Protein AF-A0A2H1A1G3-F1 (afdb_monomer_lite)

Secondary structure (DSSP, 8-state):
--GGG-----SS-B-SS-HHHHHHHHHHHHHTS-HHHHHHHTTSEETTEE-TTTGGGTTTS-HHHHHHHHHHHHHHHHHHHHHTB-GGG---TTGGGS-HHHHHHHHHHHHHHHHHHHHHHHHHHHHHHTT-HHHHHHHHHHH-SPPHHHHHHHHH--TTTS-HHHHHHHHHHHHHTT--TTTHHHHHHHHGGGS-TTSTTTSS----

pLDDT: mean 80.05, std 17.96, range [27.73, 95.0]

Organism: Candidozyma auris (NCBI:txid498019)

Foldseek 3Di:
DDPVVPPDQQPAAAQLQCLPVSVVSLLVVQVVDPVLSVCQVVVCADPVGHNPVCCVVCVPPDPVRVVVVNVVSQQVSLVSNVVRYDVVQAPDPPLNVDGNNVNSVRSVLRSLLVVLVVLLVLLQLVLVLVVDVVSVVVSCVPPNDDDVVSVVCNVQDDSVPDDSVRSSVLVVQCVVVVDDPVCNVVSVQVVCVVVPPDPRPPDVPDDD

Structure (mmCIF, N/CA/C/O backbone):
data_AF-A0A2H1A1G3-F1
#
_entry.id   AF-A0A2H1A1G3-F1
#
loop_
_atom_site.group_PDB
_atom_site.id
_atom_site.type_symbol
_atom_site.label_atom_id
_atom_site.label_alt_id
_atom_site.label_comp_id
_atom_site.label_asym_id
_atom_site.label_entity_id
_atom_site.label_seq_id
_atom_site.pdbx_PDB_ins_code
_atom_site.Cartn_x
_atom_site.Cartn_y
_atom_site.Cartn_z
_atom_site.occupancy
_atom_site.B_iso_or_equiv
_atom_site.auth_seq_id
_atom_site.auth_comp_id
_atom_site.auth_asym_id
_atom_site.auth_atom_id
_atom_site.pdbx_PDB_model_num
ATOM 1 N N . MET A 1 1 ? -0.945 -9.126 30.748 1.00 41.03 1 MET A N 1
ATOM 2 C CA . MET A 1 1 ? -0.485 -9.796 29.514 1.00 41.03 1 MET A CA 1
ATOM 3 C C . MET A 1 1 ? 0.816 -9.153 29.081 1.00 41.03 1 MET A C 1
ATOM 5 O O . MET A 1 1 ? 0.887 -7.928 29.098 1.00 41.03 1 MET A O 1
ATOM 9 N N . LYS A 1 2 ? 1.850 -9.951 28.795 1.00 27.73 2 LYS A N 1
ATOM 10 C CA . LYS A 1 2 ? 3.137 -9.433 28.312 1.00 27.73 2 LYS A CA 1
ATOM 11 C C . LYS A 1 2 ? 3.050 -9.248 26.787 1.00 27.73 2 LYS A C 1
ATOM 13 O O . LYS A 1 2 ? 2.562 -10.157 26.123 1.00 27.73 2 LYS A O 1
ATOM 18 N N . PRO A 1 3 ? 3.547 -8.134 26.223 1.00 41.50 3 PRO A N 1
ATOM 19 C CA . PRO A 1 3 ? 3.572 -7.890 24.773 1.00 41.50 3 PRO A CA 1
ATOM 20 C C . PRO A 1 3 ? 4.233 -9.007 23.939 1.00 41.50 3 PRO A C 1
ATOM 22 O O . PRO A 1 3 ? 3.944 -9.155 22.761 1.00 41.50 3 PRO A O 1
ATOM 25 N N . SER A 1 4 ? 5.064 -9.850 24.561 1.00 43.50 4 SER A N 1
ATOM 26 C CA . SER A 1 4 ? 5.791 -10.959 23.929 1.00 43.50 4 SER A CA 1
ATOM 27 C C . SER A 1 4 ? 4.931 -12.131 23.421 1.00 43.50 4 SER A C 1
ATOM 29 O O . SER A 1 4 ? 5.486 -13.049 22.819 1.00 43.50 4 SER A O 1
ATOM 31 N N . GLU A 1 5 ? 3.619 -12.146 23.679 1.00 44.09 5 GLU A N 1
ATOM 32 C CA . GLU A 1 5 ? 2.708 -13.232 23.263 1.00 44.09 5 GLU A CA 1
ATOM 33 C C . GLU A 1 5 ? 1.977 -12.957 21.936 1.00 44.09 5 GLU A C 1
ATOM 35 O O . GLU A 1 5 ? 1.461 -13.892 21.327 1.00 44.09 5 GLU A O 1
ATOM 40 N N . TYR A 1 6 ? 2.010 -11.726 21.410 1.00 49.47 6 TYR A N 1
ATOM 41 C CA . TYR A 1 6 ? 1.507 -11.413 20.065 1.00 49.47 6 TYR A CA 1
ATOM 42 C C . TYR A 1 6 ? 2.585 -11.661 19.002 1.00 49.47 6 TYR A C 1
ATOM 44 O O . TYR A 1 6 ? 2.928 -10.782 18.219 1.00 49.47 6 TYR A O 1
ATOM 52 N N . LYS A 1 7 ? 3.142 -12.875 18.937 1.00 49.19 7 LYS A N 1
ATOM 53 C CA . LYS A 1 7 ? 3.929 -13.277 17.760 1.00 49.19 7 LYS A CA 1
ATOM 54 C C . LYS A 1 7 ? 2.978 -13.613 16.619 1.00 49.19 7 LYS A C 1
ATOM 56 O O . LYS A 1 7 ? 2.726 -14.778 16.334 1.00 49.19 7 LYS A O 1
ATOM 61 N N . SER A 1 8 ? 2.459 -12.590 15.960 1.00 54.97 8 SER A N 1
ATOM 62 C CA . SER A 1 8 ? 1.843 -12.751 14.651 1.00 54.97 8 SER A CA 1
ATOM 63 C C . SER A 1 8 ? 2.682 -12.000 13.631 1.00 54.97 8 SER A C 1
ATOM 65 O O . SER A 1 8 ? 2.359 -10.883 13.232 1.00 54.97 8 SER A O 1
ATOM 67 N N . TYR A 1 9 ? 3.778 -12.635 13.217 1.00 65.25 9 TYR A N 1
ATOM 68 C CA . TYR A 1 9 ? 4.425 -12.272 11.965 1.00 65.25 9 TYR A CA 1
ATOM 69 C C . TYR A 1 9 ? 3.398 -12.491 10.858 1.00 65.25 9 TYR A C 1
ATOM 71 O O . TYR A 1 9 ? 2.897 -13.606 10.692 1.00 65.25 9 TYR A O 1
ATOM 79 N N . LEU A 1 10 ? 3.049 -11.425 10.141 1.00 80.38 10 LEU A N 1
ATOM 80 C CA . LEU A 1 10 ? 2.273 -11.576 8.922 1.00 80.38 10 LEU A CA 1
ATOM 81 C C . LEU A 1 10 ? 3.070 -12.500 7.986 1.00 80.38 10 LEU A C 1
ATOM 83 O O . LEU A 1 10 ? 4.297 -12.378 7.915 1.00 80.38 10 LEU A O 1
ATOM 87 N N . PRO A 1 11 ? 2.418 -13.414 7.247 1.00 83.75 11 PRO A N 1
ATOM 88 C CA . PRO A 1 11 ? 3.123 -14.338 6.353 1.00 83.75 11 PRO A CA 1
ATOM 89 C C . PRO A 1 11 ? 3.931 -13.628 5.260 1.00 83.75 11 PRO A C 1
ATOM 91 O O . PRO A 1 11 ? 4.845 -14.205 4.676 1.00 83.75 11 PRO A O 1
ATOM 94 N N . ILE A 1 12 ? 3.576 -12.376 4.973 1.00 85.38 12 ILE A N 1
ATOM 95 C CA . ILE A 1 12 ? 4.158 -11.551 3.926 1.00 85.38 12 ILE A CA 1
ATOM 96 C C . ILE A 1 12 ? 4.728 -10.292 4.571 1.00 85.38 12 ILE A C 1
ATOM 98 O O . ILE A 1 12 ? 4.049 -9.610 5.337 1.00 85.38 12 ILE A O 1
ATOM 102 N N . ARG A 1 13 ? 5.967 -9.950 4.209 1.00 90.12 13 ARG A N 1
ATOM 103 C CA . ARG A 1 13 ? 6.584 -8.670 4.560 1.00 90.12 13 ARG A CA 1
ATOM 104 C C . ARG A 1 13 ? 6.297 -7.640 3.472 1.00 90.12 13 ARG A C 1
ATOM 106 O O . ARG A 1 13 ? 6.381 -7.952 2.284 1.00 90.12 13 ARG A O 1
ATOM 113 N N . LEU A 1 14 ? 5.994 -6.403 3.856 1.00 90.44 14 LEU A N 1
ATOM 114 C CA . LEU A 1 14 ? 5.821 -5.319 2.895 1.00 90.44 14 LEU A CA 1
ATOM 115 C C . LEU A 1 14 ? 7.180 -4.900 2.323 1.00 90.44 14 LEU A C 1
ATOM 117 O O . LEU A 1 14 ? 8.015 -4.324 3.026 1.00 90.44 14 LEU A O 1
ATOM 121 N N . GLU A 1 15 ? 7.3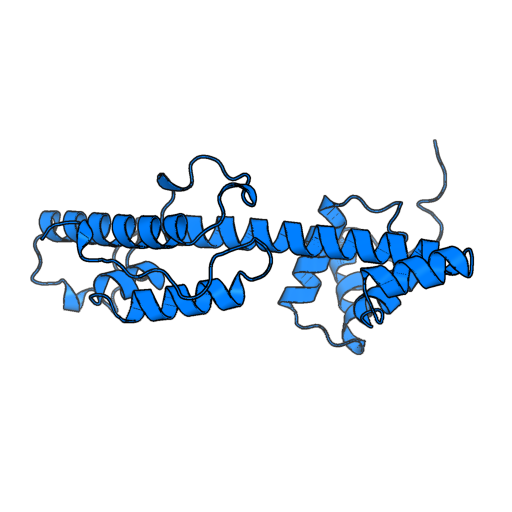82 -5.150 1.031 1.00 87.50 15 GLU A N 1
ATOM 122 C CA . GLU A 1 15 ? 8.635 -4.858 0.327 1.00 87.50 15 GLU A CA 1
ATOM 123 C C . GLU A 1 15 ? 8.528 -3.679 -0.644 1.00 87.50 15 GLU A C 1
ATOM 125 O O . GLU A 1 15 ? 9.483 -3.392 -1.361 1.00 87.50 15 GLU A O 1
ATOM 130 N N . GLY A 1 16 ? 7.390 -2.980 -0.689 1.00 78.81 16 GLY A N 1
ATOM 131 C CA . GLY A 1 16 ? 7.179 -1.781 -1.512 1.00 78.81 16 GLY A CA 1
ATOM 132 C C . GLY A 1 16 ? 6.560 -2.030 -2.892 1.00 78.81 16 GLY A C 1
ATOM 133 O O . GLY A 1 16 ? 6.335 -1.073 -3.623 1.00 78.81 16 GLY A O 1
ATOM 134 N N . GLY A 1 17 ? 6.313 -3.287 -3.270 1.00 79.12 17 GLY A N 1
ATOM 135 C CA . GLY A 1 17 ? 5.617 -3.655 -4.517 1.00 79.12 17 GLY A CA 1
ATOM 136 C C . GLY A 1 17 ? 4.371 -4.521 -4.304 1.00 79.12 17 GLY A C 1
ATOM 137 O O . GLY A 1 17 ? 3.517 -4.599 -5.176 1.00 79.12 17 GLY A O 1
ATOM 138 N N . ASN A 1 18 ? 4.238 -5.121 -3.123 1.00 88.31 18 ASN A N 1
ATOM 139 C CA . ASN A 1 18 ? 3.235 -6.127 -2.776 1.00 88.31 18 ASN A CA 1
ATOM 140 C C . ASN A 1 18 ? 2.179 -5.599 -1.789 1.00 88.31 18 ASN A C 1
ATOM 142 O O . ASN A 1 18 ? 1.670 -6.350 -0.962 1.00 88.31 18 ASN A O 1
ATOM 146 N N . PHE A 1 19 ? 1.853 -4.301 -1.844 1.00 91.62 19 PHE A N 1
ATOM 147 C CA . PHE A 1 19 ? 0.953 -3.673 -0.867 1.00 91.62 19 PHE A CA 1
ATOM 148 C C . PHE A 1 19 ? -0.405 -4.373 -0.757 1.00 91.62 19 PHE A C 1
ATOM 150 O O . PHE A 1 19 ? -0.907 -4.518 0.347 1.00 91.62 19 PHE A O 1
ATOM 157 N N . ALA A 1 20 ? -0.990 -4.820 -1.874 1.00 89.69 20 ALA A N 1
ATOM 158 C CA . ALA A 1 20 ? -2.295 -5.481 -1.869 1.00 89.69 20 ALA A CA 1
ATOM 159 C C . ALA A 1 20 ? -2.274 -6.819 -1.110 1.00 89.69 20 ALA A C 1
ATOM 161 O O . ALA A 1 20 ? -3.120 -7.046 -0.253 1.00 89.69 20 ALA A O 1
ATOM 162 N N . GLU A 1 21 ? -1.283 -7.671 -1.384 1.00 91.25 21 GLU A N 1
ATOM 163 C CA . GLU A 1 21 ? -1.110 -8.965 -0.710 1.00 91.25 21 GLU A CA 1
ATOM 164 C C . GLU A 1 21 ? -0.781 -8.778 0.772 1.00 91.25 21 GLU A C 1
ATOM 166 O O . GLU A 1 21 ? -1.383 -9.406 1.639 1.00 91.25 21 GLU A O 1
ATOM 171 N N . TRP A 1 22 ? 0.131 -7.852 1.074 1.00 94.44 22 TRP A N 1
ATOM 172 C CA . TRP A 1 22 ? 0.476 -7.515 2.450 1.00 94.44 22 TRP A CA 1
ATOM 173 C C . TRP A 1 22 ? -0.726 -6.957 3.222 1.00 94.44 22 TRP A C 1
ATOM 175 O O . TRP A 1 22 ? -0.983 -7.373 4.350 1.00 94.44 22 TRP A O 1
ATOM 185 N N . LYS A 1 23 ? -1.498 -6.049 2.610 1.00 94.38 23 LYS A N 1
ATOM 186 C CA . LYS A 1 23 ? -2.698 -5.474 3.224 1.00 94.38 23 LYS A CA 1
ATOM 187 C C . LYS A 1 23 ? -3.768 -6.538 3.448 1.00 94.38 23 LYS A C 1
ATOM 189 O O . LYS A 1 23 ? -4.423 -6.501 4.480 1.00 94.38 23 LYS A O 1
ATOM 194 N N . PHE A 1 24 ? -3.927 -7.483 2.526 1.00 93.56 24 PHE A N 1
ATOM 195 C CA . PHE A 1 24 ? -4.847 -8.601 2.702 1.00 93.56 24 PHE A CA 1
ATOM 196 C C . PHE A 1 24 ? -4.489 -9.441 3.936 1.00 93.56 24 PHE A C 1
ATOM 198 O O . PHE A 1 24 ? -5.361 -9.725 4.754 1.00 93.56 24 PHE A O 1
ATOM 205 N N . GLU A 1 25 ? -3.212 -9.781 4.120 1.00 93.88 25 GLU A N 1
ATOM 206 C CA . GLU A 1 25 ? -2.760 -10.510 5.312 1.00 93.88 25 GLU A CA 1
ATOM 207 C C . GLU A 1 25 ? -2.898 -9.678 6.597 1.00 93.88 25 GLU A C 1
ATOM 209 O O . GLU A 1 25 ? -3.332 -10.200 7.626 1.00 93.88 25 GLU A O 1
ATOM 214 N N . LEU A 1 26 ? -2.614 -8.373 6.540 1.00 94.00 26 LEU A N 1
ATOM 215 C CA . LEU A 1 26 ? -2.854 -7.468 7.665 1.00 94.00 26 LEU A CA 1
ATOM 216 C C . LEU A 1 26 ? -4.344 -7.394 8.024 1.00 94.00 26 LEU A C 1
ATOM 218 O O . LEU A 1 26 ? -4.690 -7.482 9.198 1.00 94.00 26 LEU A O 1
ATOM 222 N N . ASP A 1 27 ? -5.230 -7.275 7.036 1.00 93.56 27 ASP A N 1
ATOM 223 C CA . ASP A 1 27 ? -6.675 -7.237 7.255 1.00 93.56 27 ASP A CA 1
ATOM 224 C C . ASP A 1 27 ? -7.149 -8.569 7.863 1.00 93.56 27 ASP A C 1
ATOM 226 O O . ASP A 1 27 ? -7.878 -8.566 8.853 1.00 93.56 27 ASP A O 1
ATOM 230 N N . ARG A 1 28 ? -6.671 -9.721 7.374 1.00 92.44 28 ARG A N 1
ATOM 231 C CA . ARG A 1 28 ? -6.957 -11.027 8.003 1.00 92.44 28 ARG A CA 1
ATOM 232 C C . ARG A 1 28 ? -6.548 -11.056 9.471 1.00 92.44 28 ARG A C 1
ATOM 234 O O . ARG A 1 28 ? -7.312 -11.541 10.307 1.00 92.44 28 ARG A O 1
ATOM 241 N N . TRP A 1 29 ? -5.374 -10.517 9.786 1.00 93.25 29 TRP A N 1
ATOM 242 C CA . TRP A 1 29 ? -4.921 -10.409 11.163 1.00 93.25 29 TRP A CA 1
ATOM 243 C C . TRP A 1 29 ? -5.824 -9.483 11.989 1.00 93.25 29 TRP A C 1
ATOM 245 O O . TRP A 1 29 ? -6.308 -9.912 13.034 1.00 93.25 29 TRP A O 1
ATOM 255 N N . VAL A 1 30 ? -6.141 -8.275 11.510 1.00 92.88 30 VAL A N 1
ATOM 256 C CA . VAL A 1 30 ? -7.036 -7.319 12.194 1.00 92.88 30 VAL A CA 1
ATOM 257 C C . VAL A 1 30 ? -8.396 -7.948 12.500 1.00 92.88 30 VAL A C 1
ATOM 259 O O . VAL A 1 30 ? -8.926 -7.781 13.597 1.00 92.88 30 VAL A O 1
ATOM 262 N N . PHE A 1 31 ? -8.956 -8.712 11.563 1.00 90.56 31 PHE A N 1
ATOM 263 C CA . PHE A 1 31 ? -10.252 -9.371 11.735 1.00 90.56 31 PHE A CA 1
ATOM 264 C C . PHE A 1 31 ? -10.218 -10.556 12.715 1.00 90.56 31 PHE A C 1
ATOM 266 O O . PHE A 1 31 ? -11.277 -10.993 13.162 1.00 90.56 31 PHE A O 1
ATOM 273 N N . SER A 1 32 ? -9.032 -11.051 13.080 1.00 90.19 32 SER A N 1
ATOM 274 C CA . SER A 1 32 ? -8.856 -12.030 14.164 1.00 90.19 32 SER A CA 1
ATOM 275 C C . SER A 1 32 ? -8.737 -11.393 15.557 1.00 90.19 32 SER A C 1
ATOM 277 O O . SER A 1 32 ? -8.748 -12.107 16.558 1.00 90.19 32 SER A O 1
ATOM 279 N N . GLN A 1 33 ? -8.629 -10.062 15.636 1.00 90.44 33 GLN A N 1
ATOM 280 C CA . GLN A 1 33 ? -8.519 -9.311 16.889 1.00 90.44 33 GLN A CA 1
ATOM 281 C C . GLN A 1 33 ? -9.904 -8.929 17.451 1.00 90.44 33 GLN A C 1
ATOM 283 O O . GLN A 1 33 ? -10.922 -9.097 16.771 1.00 90.44 33 GLN A O 1
ATOM 288 N N . PRO A 1 34 ? -9.988 -8.402 18.692 1.00 90.75 34 PRO A N 1
ATOM 289 C CA . PRO A 1 34 ? -11.252 -7.922 19.245 1.00 90.75 34 PRO A CA 1
ATOM 290 C C . PRO A 1 34 ? -11.953 -6.891 18.335 1.00 90.75 34 PRO A C 1
ATOM 292 O O . PRO A 1 34 ? -11.273 -6.122 17.650 1.00 90.75 34 PRO A O 1
ATOM 295 N N . PRO A 1 35 ? -13.301 -6.789 18.370 1.00 91.50 35 PRO A N 1
ATOM 296 C CA . PRO A 1 35 ? -14.082 -5.979 17.422 1.00 91.50 35 PRO A CA 1
ATOM 297 C C . PRO A 1 35 ? -13.645 -4.516 17.280 1.00 91.50 35 PRO A C 1
ATOM 299 O O . PRO A 1 35 ? -13.770 -3.937 16.205 1.00 91.50 35 PRO A O 1
ATOM 302 N N . ILE A 1 36 ? -13.085 -3.928 18.342 1.00 92.56 36 ILE A N 1
ATOM 303 C CA . ILE A 1 36 ? -12.563 -2.558 18.330 1.00 92.56 36 ILE A CA 1
ATOM 304 C C . ILE A 1 36 ? -11.480 -2.339 17.264 1.00 92.56 36 ILE A C 1
ATOM 306 O O . ILE A 1 36 ? -11.509 -1.314 16.590 1.00 92.56 36 ILE A O 1
ATOM 310 N N . CYS A 1 37 ? -10.600 -3.318 17.029 1.00 93.50 37 CYS A N 1
ATOM 311 C CA . CYS A 1 37 ? -9.562 -3.230 16.000 1.00 93.50 37 CYS A CA 1
ATOM 312 C C . CYS A 1 37 ? -10.188 -3.143 14.604 1.00 93.50 37 CYS A C 1
ATOM 314 O O . CYS A 1 37 ? -9.834 -2.279 13.806 1.00 93.50 37 CYS A O 1
ATOM 316 N N . ARG A 1 38 ? -11.192 -3.987 14.332 1.00 93.31 38 ARG A N 1
ATOM 317 C CA . ARG A 1 38 ? -11.948 -3.953 13.074 1.00 93.31 38 ARG A CA 1
ATOM 318 C C . ARG A 1 38 ? -12.682 -2.624 12.894 1.00 93.31 38 ARG A C 1
ATOM 320 O O . ARG A 1 38 ? -12.677 -2.083 11.794 1.00 93.31 38 ARG A O 1
ATOM 327 N N . HIS A 1 39 ? -13.321 -2.102 13.938 1.00 95.00 39 HIS A N 1
ATOM 328 C CA . HIS A 1 39 ? -14.049 -0.836 13.849 1.00 95.00 39 HIS A CA 1
ATOM 329 C C . HIS A 1 39 ? -13.112 0.344 13.554 1.00 95.00 39 HIS A C 1
ATOM 331 O O . HIS A 1 39 ? -13.450 1.177 12.717 1.00 95.00 39 HIS A O 1
ATOM 337 N N . ILE A 1 40 ? -11.915 0.374 14.149 1.00 93.56 40 ILE A N 1
ATOM 338 C CA . ILE A 1 40 ? -10.884 1.373 13.819 1.00 93.56 40 ILE A CA 1
ATOM 339 C C . ILE A 1 40 ? -10.388 1.187 12.377 1.00 93.56 40 ILE A C 1
ATOM 341 O O . ILE A 1 40 ? -10.349 2.146 11.611 1.00 93.56 40 ILE A O 1
ATOM 345 N N . ALA A 1 41 ? -10.058 -0.042 11.965 1.00 91.75 41 ALA A N 1
ATOM 346 C CA . ALA A 1 41 ? -9.556 -0.321 10.616 1.00 91.75 41 ALA A CA 1
ATOM 347 C C . ALA A 1 41 ? -10.560 0.027 9.502 1.00 91.75 41 ALA A C 1
ATOM 349 O O . ALA A 1 41 ? -10.158 0.396 8.400 1.00 91.75 41 ALA A O 1
ATOM 350 N N . LEU A 1 42 ? -11.860 -0.066 9.795 1.00 91.31 42 LEU A N 1
ATOM 351 C CA . LEU A 1 42 ? -12.946 0.345 8.902 1.00 91.31 42 LEU A CA 1
ATOM 352 C C . LEU A 1 42 ? -13.302 1.838 9.015 1.00 91.31 42 LEU A C 1
ATOM 354 O O . LEU A 1 42 ? -14.196 2.295 8.309 1.00 91.31 42 LEU A O 1
ATOM 358 N N . GLY A 1 43 ? -12.638 2.598 9.890 1.00 90.62 43 GLY A N 1
ATOM 359 C CA . GLY A 1 43 ? -12.900 4.023 10.104 1.00 90.62 43 GLY A CA 1
ATOM 360 C C . GLY A 1 43 ? -14.180 4.334 10.886 1.00 90.62 43 GLY A C 1
ATOM 361 O O . GLY A 1 43 ? -14.551 5.500 10.982 1.00 90.62 43 GLY A O 1
ATOM 362 N N . LEU A 1 44 ? -14.831 3.321 11.469 1.00 93.25 44 LEU A N 1
ATOM 363 C CA . LEU A 1 44 ? -16.040 3.452 12.297 1.00 93.25 44 LEU A CA 1
ATOM 364 C C . LEU A 1 44 ? -15.732 4.009 13.697 1.00 93.25 44 LEU A C 1
ATOM 366 O O . LEU A 1 44 ? -16.633 4.442 14.410 1.00 93.25 44 LEU A O 1
ATOM 370 N N . ILE A 1 45 ? -14.463 3.973 14.103 1.00 91.31 45 ILE A N 1
ATOM 371 C CA . ILE A 1 45 ? -13.931 4.670 15.275 1.00 91.31 45 ILE A CA 1
ATOM 372 C C . ILE A 1 45 ? -12.728 5.472 14.796 1.00 91.31 45 ILE A C 1
ATOM 374 O O . ILE A 1 45 ? -11.766 4.896 14.287 1.00 91.31 45 ILE A O 1
ATOM 378 N N . ASN A 1 46 ? -12.786 6.790 14.947 1.00 85.69 46 ASN A N 1
ATOM 379 C CA . ASN A 1 46 ? -11.706 7.692 14.565 1.00 85.69 46 ASN A CA 1
ATOM 380 C C . ASN A 1 46 ? -11.703 8.945 15.467 1.00 85.69 46 ASN A C 1
ATOM 382 O O . ASN A 1 46 ? -12.415 9.006 16.470 1.00 85.69 46 ASN A O 1
ATOM 386 N N . TRP A 1 47 ? -10.875 9.937 15.134 1.00 77.12 47 TRP A N 1
ATOM 387 C CA . TRP A 1 47 ? -10.732 11.168 15.919 1.00 77.12 47 TRP A CA 1
ATOM 388 C C . TRP A 1 47 ? -11.991 12.056 15.923 1.00 77.12 47 TRP A C 1
ATOM 390 O O . TRP A 1 47 ? -12.175 12.832 16.859 1.00 77.12 47 TRP A O 1
ATOM 400 N N . GLU A 1 48 ? -12.857 11.942 14.912 1.00 80.62 48 GLU A N 1
ATOM 401 C CA . GLU A 1 48 ? -14.138 12.658 14.807 1.00 80.62 48 GLU A CA 1
ATOM 402 C C . GLU A 1 48 ? -15.223 12.014 15.679 1.00 80.62 48 GLU A C 1
ATOM 404 O O . GLU A 1 48 ? -16.182 12.679 16.071 1.00 80.62 48 GLU A O 1
ATOM 409 N N . GLY A 1 49 ? -15.070 10.730 16.019 1.00 84.50 49 GLY A N 1
ATOM 410 C CA . GLY A 1 49 ? -15.956 10.034 16.941 1.00 84.50 49 GLY A CA 1
ATOM 411 C C . GLY A 1 49 ? -16.194 8.565 16.601 1.00 84.50 49 GLY A C 1
ATOM 412 O O . GLY A 1 49 ? -15.394 7.900 15.942 1.00 84.50 49 GLY A O 1
ATOM 413 N N . VAL A 1 50 ? -17.315 8.055 17.113 1.00 90.00 50 VAL A N 1
ATOM 414 C CA . VAL A 1 50 ? -17.768 6.670 16.942 1.00 90.00 50 VAL A CA 1
ATOM 415 C C . VAL A 1 50 ? -19.019 6.666 16.078 1.00 90.00 50 VAL A C 1
ATOM 417 O O . VAL A 1 50 ? -20.009 7.317 16.426 1.00 90.00 50 VAL A O 1
ATOM 420 N N . ASP A 1 51 ? -18.982 5.911 14.986 1.00 93.69 51 ASP A N 1
ATOM 421 C CA . ASP A 1 51 ? -20.103 5.734 14.070 1.00 93.69 51 ASP A CA 1
ATOM 422 C C . ASP A 1 51 ? -21.319 5.123 14.786 1.00 93.69 51 ASP A C 1
ATOM 424 O O . ASP A 1 51 ? -21.194 4.213 15.616 1.00 93.69 51 ASP A O 1
ATOM 428 N N . SER A 1 52 ? -22.516 5.617 14.463 1.00 93.25 52 SER A N 1
ATOM 429 C CA . SER A 1 52 ? -23.766 5.217 15.122 1.00 93.25 52 SER A CA 1
ATOM 430 C C . SER A 1 52 ? -24.059 3.719 15.002 1.00 93.25 52 SER A C 1
ATOM 432 O O . SER A 1 52 ? -24.664 3.148 15.910 1.00 93.25 52 SER A O 1
ATOM 434 N N . SER A 1 53 ? -23.582 3.057 13.943 1.00 94.00 53 SER A N 1
ATOM 435 C CA . SER A 1 53 ? -23.751 1.612 13.745 1.00 94.00 53 SER A CA 1
ATOM 436 C C . SER A 1 53 ? -22.994 0.763 14.770 1.00 94.00 53 SER A C 1
ATOM 438 O O . SER A 1 53 ? -23.402 -0.368 15.049 1.00 94.00 53 SER A O 1
ATOM 440 N N . VAL A 1 54 ? -21.919 1.297 15.364 1.00 93.44 54 VAL A N 1
ATOM 441 C CA . VAL A 1 54 ? -21.084 0.578 16.341 1.00 93.44 54 VAL A CA 1
ATOM 442 C C . VAL A 1 54 ? -21.156 1.157 17.754 1.00 93.44 54 VAL A C 1
ATOM 444 O O . VAL A 1 54 ? -20.723 0.496 18.696 1.00 93.44 54 VAL A O 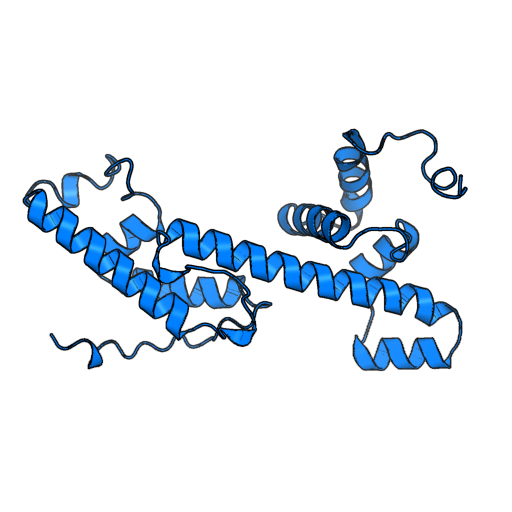1
ATOM 447 N N . GLN A 1 55 ? -21.765 2.332 17.944 1.00 90.75 55 GLN A N 1
ATOM 448 C CA . GLN A 1 55 ? -22.020 2.912 19.270 1.00 90.75 55 GLN A CA 1
ATOM 449 C C . GLN A 1 55 ? -22.674 1.936 20.273 1.00 90.75 55 GLN A C 1
ATOM 451 O O . GLN A 1 55 ? -22.201 1.883 21.413 1.00 90.75 55 GLN A O 1
ATOM 456 N N . PRO A 1 56 ? -23.679 1.105 19.903 1.00 93.44 56 PRO A N 1
ATOM 457 C CA . PRO A 1 56 ? -24.304 0.169 20.843 1.00 93.44 56 PRO A CA 1
ATOM 458 C C . PRO A 1 56 ? -23.336 -0.843 21.473 1.00 93.44 56 PRO A C 1
ATOM 460 O O . PRO A 1 56 ? -23.556 -1.276 22.602 1.00 93.44 56 PRO A O 1
ATOM 463 N N . TYR A 1 57 ? -22.234 -1.183 20.794 1.00 90.31 57 TYR A N 1
ATOM 464 C CA . TYR A 1 57 ? -21.213 -2.101 21.318 1.00 90.31 57 TYR A CA 1
ATOM 465 C C . TYR A 1 57 ? -20.423 -1.504 22.490 1.00 90.31 57 TYR A C 1
ATOM 467 O O . TYR A 1 57 ? -19.809 -2.242 23.261 1.00 90.31 57 TYR A O 1
ATOM 475 N N . TYR A 1 58 ? -20.439 -0.176 22.630 1.00 91.12 58 TYR A N 1
ATOM 476 C CA . TYR A 1 58 ? -19.647 0.568 23.609 1.00 91.12 58 TYR A CA 1
ATOM 477 C C . TYR A 1 58 ? -20.497 1.355 24.606 1.00 91.12 58 TYR A C 1
ATOM 479 O O . TYR A 1 58 ? -19.939 2.019 25.472 1.00 91.12 58 TYR A O 1
ATOM 487 N N . ALA A 1 59 ? -21.828 1.248 24.537 1.00 88.12 59 ALA A N 1
ATOM 488 C CA . ALA A 1 59 ? -22.754 2.027 25.362 1.00 88.12 59 ALA A CA 1
ATOM 489 C C . ALA A 1 59 ? -22.515 1.877 26.879 1.00 88.12 59 ALA A C 1
ATOM 491 O O . ALA A 1 59 ? -22.737 2.816 27.635 1.00 88.12 59 ALA A O 1
ATOM 492 N N . ASN A 1 60 ? -22.020 0.713 27.316 1.00 90.81 60 ASN A N 1
ATOM 493 C CA . ASN A 1 60 ? -21.738 0.412 28.725 1.00 90.81 60 ASN A CA 1
ATOM 494 C C . ASN A 1 60 ? -20.256 0.583 29.107 1.00 90.81 60 ASN A C 1
ATOM 496 O O . ASN A 1 60 ? -19.848 0.198 30.205 1.00 90.81 60 ASN A O 1
ATOM 500 N N . VAL A 1 61 ? -19.421 1.094 28.200 1.00 88.38 61 VAL A N 1
ATOM 501 C CA . VAL A 1 61 ? -17.999 1.329 28.456 1.00 88.38 61 VAL A CA 1
ATOM 502 C C . VAL A 1 61 ? -17.819 2.785 28.859 1.00 88.38 61 VAL A C 1
ATOM 504 O O . VAL A 1 61 ? -18.183 3.693 28.120 1.00 88.38 61 VAL A O 1
ATOM 507 N N . ASP A 1 62 ? -17.228 3.009 30.031 1.00 93.38 62 ASP A N 1
ATOM 508 C CA . ASP A 1 62 ? -16.845 4.352 30.463 1.00 93.38 62 ASP A CA 1
ATOM 509 C C . ASP A 1 62 ? -15.966 5.048 29.408 1.00 93.38 62 ASP A C 1
ATOM 511 O O . ASP A 1 62 ? -15.065 4.428 28.836 1.00 93.38 62 ASP A O 1
ATOM 515 N N . LYS A 1 63 ? -16.195 6.347 29.187 1.00 89.19 63 LYS A N 1
ATOM 516 C CA . LYS A 1 63 ? -15.522 7.126 28.139 1.00 89.19 63 LYS A CA 1
ATOM 517 C C . LYS A 1 63 ? -13.997 7.044 28.241 1.00 89.19 63 LYS A C 1
ATOM 519 O O . LYS A 1 63 ? -13.335 6.772 27.243 1.00 89.19 63 LYS A O 1
ATOM 524 N N . LYS A 1 64 ? -13.435 7.210 29.443 1.00 91.69 64 LYS A N 1
ATOM 525 C CA . LYS A 1 64 ? -11.979 7.172 29.651 1.00 91.69 64 LYS A CA 1
ATOM 526 C C . LYS A 1 64 ? -11.424 5.782 29.355 1.00 91.69 64 LYS A C 1
ATOM 528 O O . LYS A 1 64 ? -10.352 5.642 28.769 1.00 91.69 64 LYS A O 1
ATOM 533 N N . LYS A 1 65 ? -12.159 4.738 29.744 1.00 91.19 65 LYS A N 1
ATOM 534 C CA . LYS A 1 65 ? -11.792 3.351 29.438 1.00 91.19 65 LYS A CA 1
ATOM 535 C C . LYS A 1 65 ? -11.872 3.060 27.937 1.00 91.19 65 LYS A C 1
ATOM 537 O O . LYS A 1 65 ? -10.991 2.380 27.418 1.00 91.19 65 LYS A O 1
ATOM 542 N N . PHE A 1 66 ? -12.889 3.574 27.248 1.00 91.62 66 PHE A N 1
ATOM 543 C CA . PHE A 1 66 ? -13.033 3.447 25.800 1.00 91.62 66 PHE A CA 1
ATOM 544 C C . PHE A 1 66 ? -11.867 4.114 25.064 1.00 91.62 66 PHE A C 1
ATOM 546 O O . PHE A 1 66 ? -11.218 3.461 24.256 1.00 91.62 66 PHE A O 1
ATOM 553 N N . GLU A 1 67 ? -11.533 5.360 25.403 1.00 90.88 67 GLU A N 1
ATOM 554 C CA . GLU A 1 67 ? -10.398 6.088 24.815 1.00 90.88 67 GLU A CA 1
ATOM 555 C C . GLU A 1 67 ? -9.077 5.325 24.991 1.00 90.88 67 GLU A C 1
ATOM 557 O O . GLU A 1 67 ? -8.323 5.145 24.036 1.00 90.88 67 GLU A O 1
ATOM 562 N N . GLN A 1 68 ? -8.824 4.795 26.193 1.00 90.62 68 GLN A N 1
ATOM 563 C CA . GLN A 1 68 ? -7.636 3.978 26.460 1.00 90.62 68 GLN A CA 1
ATOM 564 C C . GLN A 1 68 ? -7.604 2.678 25.649 1.00 90.62 68 GLN A C 1
ATOM 566 O O . GLN A 1 68 ? -6.531 2.245 25.231 1.00 90.62 68 GLN A O 1
ATOM 571 N N . LEU A 1 69 ? -8.754 2.025 25.463 1.00 90.88 69 LEU A N 1
ATOM 572 C CA . LEU A 1 69 ? -8.855 0.801 24.670 1.00 90.88 69 LEU A CA 1
ATOM 573 C C . LEU A 1 69 ? -8.637 1.084 23.185 1.00 90.88 69 LEU A C 1
ATOM 575 O O . LEU A 1 69 ? -7.876 0.357 22.551 1.00 90.88 69 LEU A O 1
ATOM 579 N N . SER A 1 70 ? -9.256 2.139 22.655 1.00 91.62 70 SER A N 1
ATOM 580 C CA . SER A 1 70 ? -9.091 2.566 21.265 1.00 91.62 70 SER A CA 1
ATOM 581 C C . SER A 1 70 ? -7.635 2.901 20.964 1.00 91.62 70 SER A C 1
ATOM 583 O O . SER A 1 70 ? -7.087 2.384 19.996 1.00 91.62 70 SER A O 1
ATOM 585 N N . PHE A 1 71 ? -6.979 3.665 21.844 1.00 91.00 71 PHE A N 1
ATOM 586 C CA . PHE A 1 71 ? -5.567 4.013 21.692 1.00 91.00 71 PHE A CA 1
ATOM 587 C C . PHE A 1 71 ? -4.665 2.773 21.672 1.00 91.00 71 PHE A C 1
ATOM 589 O O . PHE A 1 71 ? -3.864 2.606 20.761 1.00 91.00 71 PHE A O 1
ATOM 596 N N . LYS A 1 72 ? -4.834 1.854 22.632 1.00 91.25 72 LYS A N 1
ATOM 597 C CA . LYS A 1 72 ? -4.035 0.616 22.689 1.00 91.25 72 LYS A CA 1
ATOM 598 C C . LYS A 1 72 ? -4.280 -0.304 21.496 1.00 91.25 72 LYS A C 1
ATOM 600 O O . LYS A 1 72 ? -3.360 -0.983 21.051 1.00 91.25 72 LYS A O 1
ATOM 605 N N . ALA A 1 73 ? -5.520 -0.372 21.017 1.00 92.81 73 ALA A N 1
ATOM 606 C CA . ALA A 1 73 ? -5.856 -1.148 19.833 1.00 92.81 73 ALA A CA 1
ATOM 607 C C . ALA A 1 73 ? -5.183 -0.556 18.590 1.00 92.81 73 ALA A C 1
ATOM 609 O O . ALA A 1 73 ? -4.598 -1.295 17.805 1.00 92.81 73 ALA A O 1
ATOM 610 N N . GLU A 1 74 ? -5.227 0.767 18.436 1.00 92.62 74 GLU A N 1
ATOM 611 C CA . GLU A 1 74 ? -4.574 1.460 17.329 1.00 92.62 74 GLU A CA 1
ATOM 612 C C . GLU A 1 74 ? -3.049 1.300 17.364 1.00 92.62 74 GLU A C 1
ATOM 614 O O . GLU A 1 74 ? -2.460 0.918 16.354 1.00 92.62 74 GLU A O 1
ATOM 619 N N . GLU A 1 75 ? -2.429 1.491 18.532 1.00 91.25 75 GLU A N 1
ATOM 620 C CA . GLU A 1 75 ? -0.992 1.287 18.757 1.00 91.25 75 GLU A CA 1
ATOM 621 C C . GLU A 1 75 ? -0.562 -0.134 18.365 1.00 91.25 75 GLU A C 1
ATOM 623 O O . GLU A 1 75 ? 0.360 -0.305 17.570 1.00 91.25 75 GLU A O 1
ATOM 628 N N . LEU A 1 76 ? -1.298 -1.156 18.818 1.00 91.44 76 LEU A N 1
ATOM 629 C CA . LEU A 1 76 ? -1.017 -2.550 18.475 1.00 91.44 76 LEU A CA 1
ATOM 630 C C . LEU A 1 76 ? -1.102 -2.808 16.961 1.00 91.44 76 LEU A C 1
ATOM 632 O O . LEU A 1 76 ? -0.259 -3.509 16.403 1.00 91.44 76 LEU A O 1
ATOM 636 N N . MET A 1 77 ? -2.116 -2.263 16.283 1.00 92.81 77 MET A N 1
ATOM 637 C CA . MET A 1 77 ? -2.255 -2.427 14.831 1.00 92.81 77 MET A CA 1
ATOM 638 C C . MET A 1 77 ? -1.124 -1.734 14.062 1.00 92.81 77 MET A C 1
ATOM 640 O O . MET A 1 77 ? -0.635 -2.279 13.070 1.00 92.81 77 MET A O 1
ATOM 644 N N . ILE A 1 78 ? -0.698 -0.551 14.516 1.00 92.38 78 ILE A N 1
ATOM 645 C CA . ILE A 1 78 ? 0.442 0.180 13.949 1.00 92.38 78 ILE A CA 1
ATOM 646 C C . ILE A 1 78 ? 1.732 -0.619 14.141 1.00 92.38 78 ILE A C 1
ATOM 648 O O . ILE A 1 78 ? 2.470 -0.807 13.173 1.00 92.38 78 ILE A O 1
ATOM 652 N N . ASP A 1 79 ? 1.988 -1.128 15.345 1.00 90.50 79 ASP A N 1
ATOM 653 C CA . ASP A 1 79 ? 3.185 -1.917 15.638 1.00 90.50 79 ASP A CA 1
ATOM 654 C C . ASP A 1 79 ? 3.262 -3.157 14.742 1.00 90.50 79 ASP A C 1
ATOM 656 O O . ASP A 1 79 ? 4.273 -3.368 14.070 1.00 90.50 79 ASP A O 1
ATOM 660 N N . VAL A 1 80 ? 2.168 -3.915 14.623 1.00 91.44 80 VAL A N 1
ATOM 661 C CA . VAL A 1 80 ? 2.117 -5.092 13.740 1.00 91.44 80 VAL A CA 1
ATOM 662 C C . VAL A 1 80 ? 2.351 -4.708 12.279 1.00 91.44 80 VAL A C 1
ATOM 664 O O . VAL A 1 80 ? 3.097 -5.397 11.577 1.00 91.44 80 VAL A O 1
ATOM 667 N N . ALA A 1 81 ? 1.773 -3.605 11.800 1.00 91.56 81 ALA A N 1
ATOM 668 C CA . ALA A 1 81 ? 2.016 -3.141 10.439 1.00 91.56 81 ALA A CA 1
ATOM 669 C C . ALA A 1 81 ? 3.500 -2.788 10.206 1.00 91.56 81 ALA A C 1
ATOM 671 O O . ALA A 1 81 ? 4.084 -3.180 9.192 1.00 91.56 81 ALA A O 1
ATOM 672 N N . LEU A 1 82 ? 4.127 -2.078 11.145 1.00 90.12 82 LEU A N 1
ATOM 673 C CA . LEU A 1 82 ? 5.509 -1.615 11.012 1.00 90.12 82 LEU A CA 1
ATOM 674 C C . LEU A 1 82 ? 6.540 -2.734 11.187 1.00 90.12 82 LEU A C 1
ATOM 676 O O . LEU A 1 82 ? 7.527 -2.765 10.449 1.00 90.12 82 LEU A O 1
ATOM 680 N N . GLU A 1 83 ? 6.315 -3.675 12.104 1.00 89.12 83 GLU A N 1
ATOM 681 C CA . GLU A 1 83 ? 7.182 -4.848 12.284 1.00 89.12 83 GLU A CA 1
ATOM 682 C C . GLU A 1 83 ? 7.205 -5.742 11.038 1.00 89.12 83 GLU A C 1
ATOM 684 O O . GLU A 1 83 ? 8.233 -6.335 10.702 1.00 89.12 83 GLU A O 1
ATOM 689 N N . ASN A 1 84 ? 6.094 -5.786 10.300 1.00 89.06 84 ASN A N 1
ATOM 690 C CA . ASN A 1 84 ? 5.949 -6.579 9.081 1.00 89.06 84 ASN A CA 1
ATOM 691 C C . ASN A 1 84 ? 6.249 -5.782 7.802 1.00 89.06 84 ASN A C 1
ATOM 693 O O . ASN A 1 84 ? 5.818 -6.153 6.708 1.00 89.06 84 ASN A O 1
ATOM 697 N N . MET A 1 85 ? 7.034 -4.712 7.913 1.00 89.38 85 MET A N 1
ATOM 698 C CA . MET A 1 85 ? 7.518 -3.911 6.792 1.00 89.38 85 MET A CA 1
ATOM 699 C C . MET A 1 85 ? 9.046 -3.971 6.691 1.00 89.38 85 MET A C 1
ATOM 701 O O . MET A 1 85 ? 9.761 -4.206 7.668 1.00 89.38 85 MET A O 1
ATOM 705 N N . ASN A 1 86 ? 9.588 -3.801 5.484 1.00 86.19 86 ASN A N 1
ATOM 706 C CA . ASN A 1 86 ? 11.011 -3.527 5.305 1.00 86.19 86 ASN A CA 1
ATOM 707 C C . ASN A 1 86 ? 11.278 -2.010 5.389 1.00 86.19 86 ASN A C 1
ATOM 709 O O . ASN A 1 86 ? 11.018 -1.323 4.401 1.00 86.19 86 ASN A O 1
ATOM 713 N N . PRO A 1 87 ? 11.809 -1.476 6.508 1.00 81.50 87 PRO A N 1
ATOM 714 C CA . PRO A 1 87 ? 11.985 -0.033 6.682 1.00 81.50 87 PRO A CA 1
ATOM 715 C C . PRO A 1 87 ? 12.904 0.593 5.624 1.00 81.50 87 PRO A C 1
ATOM 717 O O . PRO A 1 87 ? 12.653 1.714 5.196 1.00 81.50 87 PRO A O 1
ATOM 720 N N . ASP A 1 88 ? 13.882 -0.148 5.094 1.00 83.75 88 ASP A N 1
ATOM 721 C CA . ASP A 1 88 ? 14.814 0.354 4.070 1.00 83.75 88 ASP A CA 1
ATOM 722 C C . ASP A 1 88 ? 14.121 0.700 2.741 1.00 83.75 88 ASP A C 1
ATOM 724 O O . ASP A 1 88 ? 14.685 1.383 1.880 1.00 83.75 88 ASP A O 1
ATOM 728 N N . LYS A 1 89 ? 12.899 0.196 2.535 1.00 81.62 89 LYS A N 1
ATOM 729 C CA . LYS A 1 89 ? 12.105 0.434 1.323 1.00 81.62 89 LYS A CA 1
ATOM 730 C C . LYS A 1 89 ? 11.173 1.638 1.437 1.00 81.62 89 LYS A C 1
ATOM 732 O O . LYS A 1 89 ? 10.629 2.039 0.410 1.00 81.62 89 LYS A O 1
ATOM 737 N N . PHE A 1 90 ? 11.009 2.219 2.627 1.00 83.94 90 PHE A N 1
ATOM 738 C CA . PHE A 1 90 ? 10.042 3.285 2.886 1.00 83.94 90 PHE A CA 1
ATOM 739 C C . PHE A 1 90 ? 10.732 4.529 3.437 1.00 83.94 90 PHE A C 1
ATOM 741 O O . PHE A 1 90 ? 11.330 4.511 4.506 1.00 83.94 90 PHE A O 1
ATOM 748 N N . LYS A 1 91 ? 10.618 5.642 2.708 1.00 79.50 91 LYS A N 1
ATOM 749 C CA . LYS A 1 91 ? 11.172 6.946 3.107 1.00 79.50 91 LYS A CA 1
ATOM 750 C C . LYS A 1 91 ? 10.086 7.842 3.694 1.00 79.50 91 LYS A C 1
ATOM 752 O O . LYS A 1 91 ? 9.853 8.946 3.207 1.00 79.50 91 LYS A O 1
ATOM 757 N N . ILE A 1 92 ? 9.373 7.331 4.692 1.00 77.62 92 ILE A N 1
ATOM 758 C CA . ILE A 1 92 ? 8.295 8.061 5.359 1.00 77.62 92 ILE A CA 1
ATOM 759 C C . ILE A 1 92 ? 8.750 8.360 6.784 1.00 77.62 92 ILE A C 1
ATOM 761 O O . ILE A 1 92 ? 9.032 7.443 7.553 1.00 77.62 92 ILE A O 1
ATOM 765 N N . ASN A 1 93 ? 8.830 9.645 7.119 1.00 76.81 93 ASN A N 1
ATOM 766 C CA . ASN A 1 93 ? 9.115 10.080 8.480 1.00 76.81 93 ASN A CA 1
ATOM 767 C C . ASN A 1 93 ? 7.874 9.878 9.360 1.00 76.81 93 ASN A C 1
ATOM 769 O O . ASN A 1 93 ? 6.746 9.930 8.870 1.00 76.81 93 ASN A O 1
ATOM 773 N N . ASP A 1 94 ? 8.093 9.663 10.655 1.00 81.12 94 ASP A N 1
ATOM 774 C CA . ASP A 1 94 ? 7.052 9.717 11.689 1.00 81.12 94 ASP A CA 1
ATOM 775 C C . ASP A 1 94 ? 5.888 8.725 11.525 1.00 81.12 94 ASP A C 1
ATOM 777 O O . ASP A 1 94 ? 4.786 8.960 12.014 1.00 81.12 94 ASP A O 1
ATOM 781 N N . LEU A 1 95 ? 6.135 7.565 10.904 1.00 79.94 95 LEU A N 1
ATOM 782 C CA . LEU A 1 95 ? 5.123 6.513 10.710 1.00 79.94 95 LEU A CA 1
ATOM 783 C C . LEU A 1 95 ? 4.415 6.083 12.007 1.00 79.94 95 LEU A C 1
ATOM 785 O O . LEU A 1 95 ? 3.247 5.716 11.968 1.00 79.94 95 LEU A O 1
ATOM 789 N N . ARG A 1 96 ? 5.108 6.145 13.152 1.00 78.25 96 ARG A N 1
ATOM 790 C CA . ARG A 1 96 ? 4.562 5.790 14.475 1.00 78.25 96 ARG A CA 1
ATOM 791 C C . ARG A 1 96 ? 3.628 6.849 15.069 1.00 78.25 96 ARG A C 1
ATOM 793 O O . ARG A 1 96 ? 2.918 6.550 16.017 1.00 78.25 96 ARG A O 1
ATOM 800 N N . VAL A 1 97 ? 3.657 8.078 14.555 1.00 84.06 97 VAL A N 1
ATOM 801 C CA . VAL A 1 97 ? 2.842 9.202 15.055 1.00 84.06 97 VAL A CA 1
ATOM 802 C C . VAL A 1 97 ? 1.531 9.328 14.262 1.00 84.06 97 VAL A C 1
ATOM 804 O O . VAL A 1 97 ? 0.651 10.110 14.607 1.00 84.06 97 VAL A O 1
ATOM 807 N N . MET A 1 98 ? 1.387 8.558 13.181 1.00 87.31 98 MET A N 1
ATOM 808 C CA . MET A 1 98 ? 0.199 8.552 12.332 1.00 87.31 98 MET A CA 1
ATOM 809 C C . MET A 1 98 ? -0.917 7.700 12.940 1.00 87.31 98 MET A C 1
ATOM 811 O O . MET A 1 98 ? -0.646 6.672 13.549 1.00 87.31 98 MET A O 1
ATOM 815 N N . SER A 1 99 ? -2.177 8.070 12.686 1.00 89.69 99 SER A N 1
ATOM 816 C CA . SER A 1 99 ? -3.296 7.143 12.890 1.00 89.69 99 SER A CA 1
ATOM 817 C C . SER A 1 99 ? -3.161 5.928 11.972 1.00 89.69 99 SER A C 1
ATOM 819 O O . SER A 1 99 ? -2.549 6.015 10.899 1.00 89.69 99 SER A O 1
ATOM 821 N N . PHE A 1 100 ? -3.778 4.806 12.336 1.00 92.06 100 PHE A N 1
ATOM 822 C CA . PHE A 1 100 ? -3.671 3.565 11.566 1.00 92.06 100 PHE A CA 1
ATOM 823 C C . PHE A 1 100 ? -4.155 3.739 10.117 1.00 92.06 100 PHE A C 1
ATOM 825 O O . PHE A 1 100 ? -3.486 3.316 9.173 1.00 92.06 100 PHE A O 1
ATOM 832 N N . GLY A 1 101 ? -5.268 4.450 9.908 1.00 90.25 101 GLY A N 1
ATOM 833 C CA . GLY A 1 101 ? -5.755 4.769 8.561 1.00 90.25 101 GLY A CA 1
ATOM 834 C C . GLY A 1 101 ? -4.767 5.620 7.748 1.00 90.25 101 GLY A C 1
ATOM 835 O O . GLY A 1 101 ? -4.532 5.348 6.567 1.00 90.25 101 GLY A O 1
ATOM 836 N N . SER A 1 102 ? -4.135 6.609 8.386 1.00 91.12 102 SER A N 1
ATOM 837 C CA . SER A 1 102 ? -3.138 7.478 7.742 1.00 91.12 102 SER A CA 1
ATOM 838 C C . SER A 1 102 ? -1.860 6.717 7.394 1.00 91.12 102 SER A C 1
ATOM 840 O O . SER A 1 102 ? -1.312 6.903 6.305 1.00 91.12 102 SER A O 1
ATOM 842 N N . LEU A 1 103 ? -1.425 5.812 8.275 1.00 92.62 103 LEU A N 1
ATOM 843 C CA . LEU A 1 103 ? -0.308 4.904 8.038 1.00 92.62 103 LEU A CA 1
ATOM 844 C C . LEU A 1 103 ? -0.548 4.063 6.776 1.00 92.62 103 LEU A C 1
ATOM 846 O O . LEU A 1 103 ? 0.284 4.059 5.867 1.00 92.62 103 LEU A O 1
ATOM 850 N N . LEU A 1 104 ? -1.704 3.398 6.677 1.00 93.12 104 LEU A N 1
ATOM 851 C CA . LEU A 1 104 ? -2.043 2.578 5.509 1.00 93.12 104 LEU A CA 1
ATOM 852 C C . LEU A 1 104 ? -2.071 3.397 4.213 1.00 93.12 104 LEU A C 1
ATOM 854 O O . LEU A 1 104 ? -1.566 2.941 3.183 1.00 93.12 104 LEU A O 1
ATOM 858 N N . ALA A 1 105 ? -2.620 4.613 4.258 1.00 90.75 105 ALA A N 1
ATOM 859 C CA . ALA A 1 105 ? -2.631 5.514 3.111 1.00 90.75 105 ALA A CA 1
ATOM 860 C C .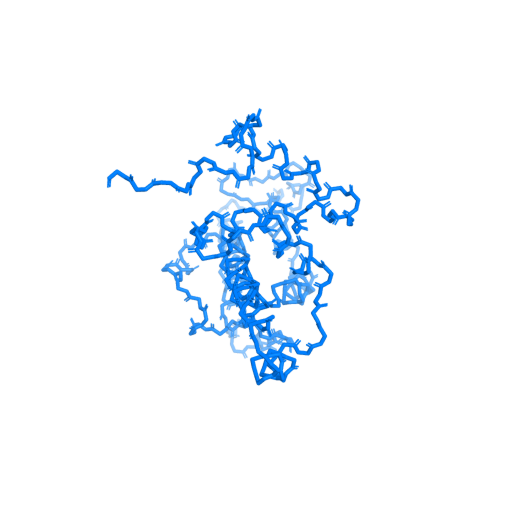 ALA A 1 105 ? -1.205 5.905 2.685 1.00 90.75 105 ALA A C 1
ATOM 862 O O . ALA A 1 105 ? -0.881 5.843 1.495 1.00 90.75 105 ALA A O 1
ATOM 863 N N . ALA A 1 106 ? -0.335 6.250 3.637 1.00 91.00 106 ALA A N 1
ATOM 864 C CA . ALA A 1 106 ? 1.052 6.617 3.366 1.00 91.00 106 ALA A CA 1
ATOM 865 C C . ALA A 1 106 ? 1.845 5.450 2.749 1.00 91.00 106 ALA A C 1
ATOM 867 O O . ALA A 1 106 ? 2.498 5.624 1.715 1.00 91.00 106 ALA A O 1
ATOM 868 N N . LEU A 1 107 ? 1.721 4.246 3.316 1.00 92.19 107 LEU A N 1
ATOM 869 C CA . LEU A 1 107 ? 2.359 3.031 2.798 1.00 92.19 107 LEU A CA 1
ATOM 870 C C . LEU A 1 107 ? 1.866 2.677 1.391 1.00 92.19 107 LEU A C 1
ATOM 872 O O . LEU A 1 107 ? 2.677 2.392 0.504 1.00 92.19 107 LEU A O 1
ATOM 876 N N . SER A 1 108 ? 0.552 2.757 1.156 1.00 91.50 108 SER A N 1
ATOM 877 C CA . SER A 1 108 ? -0.037 2.550 -0.170 1.00 91.50 108 SER A CA 1
ATOM 878 C C . SER A 1 108 ? 0.542 3.526 -1.190 1.00 91.50 108 SER A C 1
ATOM 880 O O . SER A 1 108 ? 0.869 3.128 -2.310 1.00 91.50 108 SER A O 1
ATOM 882 N N . GLN A 1 109 ? 0.632 4.811 -0.841 1.00 88.69 109 GLN A N 1
ATOM 883 C CA . GLN A 1 109 ? 1.146 5.837 -1.747 1.00 88.69 109 GLN A CA 1
ATOM 884 C C . GLN A 1 109 ? 2.617 5.600 -2.085 1.00 88.69 109 GLN A C 1
ATOM 886 O O . GLN A 1 109 ? 3.005 5.730 -3.245 1.00 88.69 109 GLN A O 1
ATOM 891 N N . GLU A 1 110 ? 3.430 5.209 -1.109 1.00 89.50 110 GLU A N 1
ATOM 892 C CA . GLU A 1 110 ? 4.847 4.935 -1.345 1.00 89.50 110 GLU A CA 1
ATOM 893 C C . GLU A 1 110 ? 5.060 3.697 -2.228 1.00 89.50 110 GLU A C 1
ATOM 895 O O . GLU A 1 110 ? 5.854 3.741 -3.172 1.00 89.50 110 GLU A O 1
ATOM 900 N N . CYS A 1 111 ? 4.273 2.635 -2.022 1.00 90.25 111 CYS A N 1
ATOM 901 C CA . CYS A 1 111 ? 4.294 1.466 -2.906 1.00 90.25 111 CYS A CA 1
ATOM 902 C C . CYS A 1 111 ? 3.885 1.832 -4.341 1.00 90.25 111 CYS A C 1
ATOM 904 O O . CYS A 1 111 ? 4.568 1.466 -5.298 1.00 90.25 111 CYS A O 1
ATOM 906 N N . LYS A 1 112 ? 2.807 2.616 -4.503 1.00 87.44 112 LYS A N 1
ATOM 907 C CA . LYS A 1 112 ? 2.347 3.112 -5.812 1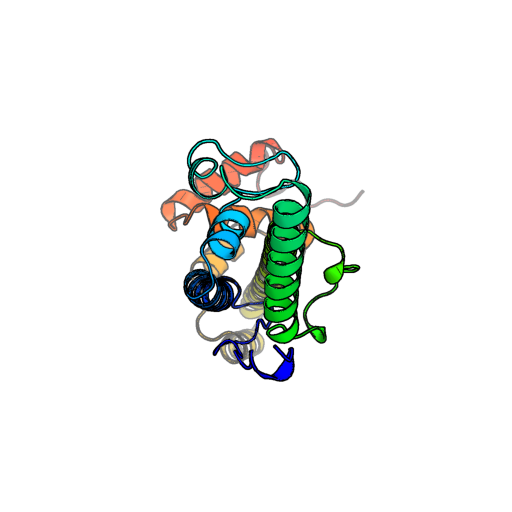.00 87.44 112 LYS A CA 1
ATOM 908 C C . LYS A 1 112 ? 3.436 3.911 -6.536 1.00 87.44 112 LYS A C 1
ATOM 910 O O . LYS A 1 112 ? 3.670 3.686 -7.723 1.00 87.44 112 LYS A O 1
ATOM 915 N N . LYS A 1 113 ? 4.140 4.807 -5.830 1.00 88.12 113 LYS A N 1
ATOM 916 C CA . LYS A 1 113 ? 5.272 5.557 -6.403 1.00 88.12 113 LYS A CA 1
ATOM 917 C C . LYS A 1 113 ? 6.354 4.619 -6.917 1.00 88.12 113 LYS A C 1
ATOM 919 O O . LYS A 1 113 ? 6.755 4.745 -8.069 1.00 88.12 113 LYS A O 1
ATOM 924 N N . ARG A 1 114 ? 6.785 3.659 -6.094 1.00 87.62 114 ARG A N 1
ATOM 925 C CA . ARG A 1 114 ? 7.858 2.722 -6.447 1.00 87.62 114 ARG A CA 1
ATOM 926 C C . ARG A 1 114 ? 7.509 1.870 -7.664 1.00 87.62 114 ARG A C 1
ATOM 928 O O . ARG A 1 114 ? 8.338 1.725 -8.560 1.00 87.62 114 ARG A O 1
ATOM 935 N N . ILE A 1 115 ? 6.281 1.358 -7.718 1.00 87.81 115 ILE A N 1
ATOM 936 C CA . ILE A 1 115 ? 5.765 0.621 -8.876 1.00 87.81 115 ILE A CA 1
ATOM 937 C C . ILE A 1 115 ? 5.790 1.517 -10.123 1.00 87.81 115 ILE A C 1
ATOM 939 O O . ILE A 1 115 ? 6.337 1.123 -11.152 1.00 87.81 115 ILE A O 1
ATOM 943 N N . GLY A 1 116 ? 5.281 2.749 -10.032 1.00 88.19 116 GLY A N 1
ATOM 944 C CA . GLY A 1 116 ? 5.315 3.695 -11.151 1.00 88.19 116 GLY A CA 1
ATOM 945 C C . GLY A 1 116 ? 6.739 4.018 -11.633 1.00 88.19 116 GLY A C 1
ATOM 946 O O . GLY A 1 116 ? 6.984 4.051 -12.839 1.00 88.19 116 GLY A O 1
ATOM 947 N N . SER A 1 117 ? 7.703 4.181 -10.722 1.00 89.69 117 SER A N 1
ATOM 948 C CA . SER A 1 117 ? 9.127 4.357 -11.051 1.00 89.69 117 SER A CA 1
ATOM 949 C C . SER A 1 117 ? 9.715 3.161 -11.802 1.00 89.69 117 SER A C 1
ATOM 951 O O . SER A 1 117 ? 10.476 3.333 -12.761 1.00 89.69 117 SER A O 1
ATOM 953 N N . MET A 1 118 ? 9.359 1.939 -11.390 1.00 90.31 118 MET A N 1
ATOM 954 C CA . MET A 1 118 ? 9.780 0.714 -12.075 1.00 90.31 118 MET A CA 1
ATOM 955 C C . MET A 1 118 ? 9.247 0.678 -13.509 1.00 90.31 118 MET A C 1
ATOM 957 O O . MET A 1 118 ? 10.038 0.497 -14.434 1.00 90.31 118 MET A O 1
ATOM 961 N N . TYR A 1 119 ? 7.956 0.956 -13.706 1.00 90.19 119 TYR A N 1
ATOM 962 C CA . TYR A 1 119 ? 7.355 0.992 -15.041 1.00 90.19 119 TYR A CA 1
ATOM 963 C C . TYR A 1 119 ? 7.933 2.094 -15.931 1.00 90.19 119 TYR A C 1
ATOM 965 O O . TYR A 1 119 ? 8.172 1.862 -17.113 1.00 90.19 119 TYR A O 1
ATOM 973 N N . LEU A 1 120 ? 8.249 3.273 -15.384 1.00 92.00 120 LEU A N 1
ATOM 974 C CA . LEU A 1 120 ? 8.942 4.308 -16.157 1.00 92.00 120 LEU A CA 1
ATOM 975 C C . LEU A 1 120 ? 10.330 3.836 -16.609 1.00 92.00 120 LEU A C 1
ATOM 977 O O . LEU A 1 120 ? 10.768 4.130 -17.723 1.00 92.00 120 LEU A O 1
ATOM 981 N N . THR A 1 121 ? 11.038 3.116 -15.740 1.00 93.44 121 THR A N 1
ATOM 982 C CA . THR A 1 121 ? 12.370 2.578 -16.042 1.00 93.44 121 THR A CA 1
ATOM 983 C C . THR A 1 121 ? 12.295 1.512 -17.132 1.00 93.44 121 THR A C 1
ATOM 985 O O . THR A 1 121 ? 13.091 1.536 -18.075 1.00 93.44 121 THR A O 1
ATOM 988 N N . GLU A 1 122 ? 11.313 0.617 -17.042 1.00 94.38 122 GLU A N 1
ATOM 989 C CA . GLU A 1 122 ? 11.037 -0.379 -18.074 1.00 94.38 122 GLU A CA 1
ATOM 990 C C . GLU A 1 122 ? 10.669 0.279 -19.409 1.00 94.38 122 GLU A C 1
ATOM 992 O O . GLU A 1 122 ? 11.247 -0.072 -20.436 1.00 94.38 122 GLU A O 1
ATOM 997 N N . LEU A 1 123 ? 9.807 1.298 -19.397 1.00 92.38 123 LEU A N 1
ATOM 998 C CA . LEU A 1 123 ? 9.406 2.044 -20.589 1.00 92.38 123 LEU A CA 1
ATOM 999 C C . LEU A 1 123 ? 10.602 2.722 -21.278 1.00 92.38 123 LEU A C 1
ATOM 1001 O O . LEU A 1 123 ? 10.788 2.589 -22.488 1.00 92.38 123 LEU A O 1
ATOM 1005 N N . LYS A 1 124 ? 11.487 3.375 -20.511 1.00 93.19 124 LYS A N 1
ATOM 1006 C CA . LYS A 1 124 ? 12.760 3.906 -21.039 1.00 93.19 124 LYS A CA 1
ATOM 1007 C C . LYS A 1 124 ? 13.611 2.795 -21.651 1.00 93.19 124 LYS A C 1
ATOM 1009 O O . LYS A 1 124 ? 14.150 2.954 -22.749 1.00 93.19 124 LYS A O 1
ATOM 1014 N N . SER A 1 125 ? 13.730 1.659 -20.960 1.00 94.19 125 SER A N 1
ATOM 1015 C CA . SER A 1 125 ? 14.467 0.499 -21.463 1.00 94.19 125 SER A CA 1
ATOM 1016 C C . SER A 1 125 ? 13.881 -0.001 -22.785 1.00 94.19 125 SER A C 1
ATOM 1018 O O . SER A 1 125 ? 14.639 -0.201 -23.739 1.00 94.19 125 SER A O 1
ATOM 1020 N N . ARG A 1 126 ? 12.553 -0.111 -22.882 1.00 92.94 126 ARG A N 1
ATOM 1021 C CA . ARG A 1 126 ? 11.828 -0.547 -24.076 1.00 92.94 126 ARG A CA 1
ATOM 1022 C C . ARG A 1 126 ? 12.098 0.363 -25.270 1.00 92.94 126 ARG A C 1
ATOM 1024 O O . ARG A 1 126 ? 12.485 -0.154 -26.319 1.00 92.94 126 ARG A O 1
ATOM 1031 N N . VAL A 1 127 ? 12.026 1.685 -25.108 1.00 89.94 127 VAL A N 1
ATOM 1032 C CA . VAL A 1 127 ? 12.366 2.636 -26.184 1.00 89.94 127 VAL A CA 1
ATOM 1033 C C . VAL A 1 127 ? 13.806 2.419 -26.663 1.00 89.94 127 VAL A C 1
ATOM 1035 O O . VAL A 1 127 ? 14.057 2.272 -27.860 1.00 89.94 127 VAL A O 1
ATOM 1038 N N . THR A 1 128 ? 14.772 2.295 -25.742 1.00 90.81 128 THR A N 1
ATOM 1039 C CA . THR A 1 128 ? 16.175 2.053 -26.138 1.00 90.81 128 THR A CA 1
ATOM 1040 C C . THR A 1 128 ? 16.414 0.678 -26.760 1.00 90.81 128 THR A C 1
ATOM 1042 O O . THR A 1 128 ? 17.370 0.510 -27.522 1.00 90.81 128 THR A O 1
ATOM 1045 N N . SER A 1 129 ? 15.574 -0.310 -26.445 1.00 92.69 129 SER A N 1
ATOM 1046 C CA . SER A 1 129 ? 15.714 -1.692 -26.912 1.00 92.69 129 SER A CA 1
ATOM 1047 C C . SER A 1 129 ? 15.605 -1.805 -28.435 1.00 92.69 129 SER A C 1
ATOM 1049 O O . SER A 1 129 ? 16.259 -2.658 -29.032 1.00 92.69 129 SER A O 1
ATOM 1051 N N . LYS A 1 130 ? 14.851 -0.892 -29.064 1.00 89.25 130 LYS A N 1
ATOM 1052 C CA . LYS A 1 130 ? 14.635 -0.817 -30.516 1.00 89.25 130 LYS A CA 1
ATOM 1053 C C . LYS A 1 130 ? 15.863 -0.327 -31.289 1.00 89.25 130 LYS A C 1
ATOM 1055 O O . LYS A 1 130 ? 15.951 -0.541 -32.489 1.00 89.25 130 LYS A O 1
ATOM 1060 N N . VAL A 1 131 ? 16.820 0.311 -30.608 1.00 89.81 131 VAL A N 1
ATOM 1061 C CA . VAL A 1 131 ? 17.997 0.928 -31.245 1.00 89.81 131 VAL A CA 1
ATOM 1062 C C . VAL A 1 131 ? 18.998 -0.115 -31.747 1.00 89.81 131 VAL A C 1
ATOM 1064 O O . VAL A 1 131 ? 19.699 0.132 -32.721 1.00 89.81 131 VAL A O 1
ATOM 1067 N N . SER A 1 132 ? 19.120 -1.270 -31.081 1.00 92.31 132 SER A N 1
ATOM 1068 C CA . SER A 1 132 ? 20.005 -2.338 -31.560 1.00 92.31 132 SER A CA 1
ATOM 1069 C C . SER A 1 132 ? 19.648 -3.717 -31.000 1.00 92.31 132 SER A C 1
ATOM 1071 O O . SER A 1 132 ? 19.132 -3.807 -29.880 1.00 92.31 132 SER A O 1
ATOM 1073 N N . PRO A 1 133 ? 20.022 -4.813 -31.693 1.00 92.81 133 PRO A N 1
ATOM 1074 C CA . PRO A 1 133 ? 19.784 -6.176 -31.212 1.00 92.81 133 PRO A CA 1
ATOM 1075 C C . PRO A 1 133 ? 20.360 -6.439 -29.814 1.00 92.81 133 PRO A C 1
ATOM 1077 O O . PRO A 1 133 ? 19.721 -7.084 -28.984 1.00 92.81 133 PRO A O 1
ATOM 1080 N N . LYS A 1 134 ? 21.538 -5.875 -29.506 1.0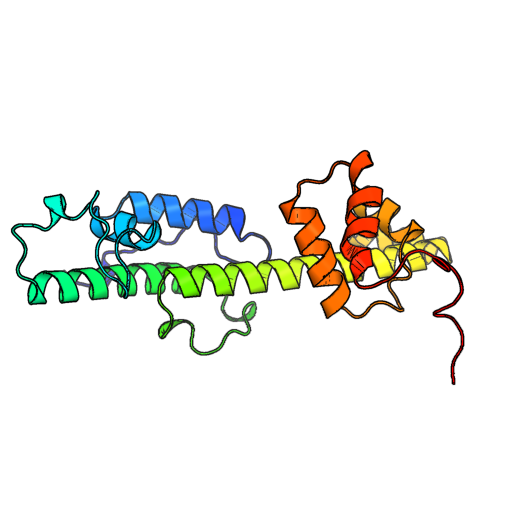0 94.94 134 LYS A N 1
ATOM 1081 C CA . LYS A 1 134 ? 22.183 -5.989 -28.186 1.00 94.94 134 LYS A CA 1
ATOM 1082 C C . LYS A 1 134 ? 21.344 -5.345 -27.078 1.00 94.94 134 LYS A C 1
ATOM 1084 O O . LYS A 1 134 ? 21.220 -5.914 -25.993 1.00 94.94 134 LYS A O 1
ATOM 1089 N N . LYS A 1 135 ? 20.755 -4.172 -27.338 1.00 92.75 135 LYS A N 1
ATOM 1090 C CA . LYS A 1 135 ? 19.853 -3.504 -26.384 1.00 92.75 135 LYS A CA 1
ATOM 1091 C C . LYS A 1 135 ? 18.528 -4.260 -26.255 1.00 92.75 135 LYS A C 1
ATOM 1093 O O . LYS A 1 135 ? 18.058 -4.444 -25.135 1.00 92.75 135 LYS A O 1
ATOM 1098 N N . GLY A 1 136 ? 17.998 -4.780 -27.363 1.00 91.88 136 GLY A N 1
ATOM 1099 C CA . GLY A 1 136 ? 16.842 -5.680 -27.392 1.00 91.88 136 GLY A CA 1
ATOM 1100 C C . GLY A 1 136 ? 17.017 -6.923 -26.516 1.00 91.88 136 GLY A C 1
ATOM 1101 O O . GLY A 1 136 ? 16.151 -7.247 -25.704 1.00 91.88 136 GLY A O 1
ATOM 1102 N N . ALA A 1 137 ? 18.163 -7.597 -26.630 1.00 92.88 137 ALA A N 1
ATOM 1103 C CA . ALA A 1 137 ? 18.490 -8.763 -25.811 1.00 92.88 137 ALA A CA 1
ATOM 1104 C C . ALA A 1 137 ? 18.634 -8.413 -24.320 1.00 92.88 137 ALA A C 1
ATOM 1106 O O . ALA A 1 137 ? 18.166 -9.161 -23.463 1.00 92.88 137 ALA A O 1
ATOM 1107 N N . ARG A 1 138 ? 19.243 -7.261 -23.995 1.00 92.44 138 ARG A N 1
ATOM 1108 C CA . ARG A 1 138 ? 19.361 -6.789 -22.606 1.00 92.44 138 ARG A CA 1
ATOM 1109 C C . ARG A 1 138 ? 17.995 -6.509 -21.978 1.00 92.44 138 ARG A C 1
ATOM 1111 O O . ARG A 1 138 ? 17.780 -6.928 -20.848 1.00 92.44 138 ARG A O 1
ATOM 1118 N N . HIS A 1 139 ? 17.099 -5.824 -22.689 1.00 93.19 139 HIS A N 1
ATOM 1119 C CA . HIS A 1 139 ? 15.749 -5.535 -22.195 1.00 93.19 139 HIS A CA 1
ATOM 1120 C C . HIS A 1 139 ? 15.002 -6.830 -21.852 1.00 93.19 139 HIS A C 1
ATOM 1122 O O . HIS A 1 139 ? 14.601 -7.011 -20.706 1.00 93.19 139 HIS A O 1
ATOM 1128 N N . ARG A 1 140 ? 14.945 -7.776 -22.802 1.00 92.69 140 ARG A N 1
ATOM 1129 C CA . ARG A 1 140 ? 14.298 -9.083 -22.596 1.00 92.69 140 ARG A CA 1
ATOM 1130 C C . ARG A 1 140 ? 14.896 -9.881 -21.439 1.00 92.69 140 ARG A C 1
ATOM 1132 O O . ARG A 1 140 ? 14.172 -10.588 -20.755 1.00 92.69 140 ARG A O 1
ATOM 1139 N N . ARG A 1 141 ? 16.204 -9.766 -21.190 1.00 94.50 141 ARG A N 1
ATOM 1140 C CA . ARG A 1 141 ? 16.851 -10.433 -20.050 1.00 94.50 141 ARG A CA 1
ATOM 1141 C C . ARG A 1 141 ? 16.423 -9.856 -18.697 1.00 94.50 141 ARG A C 1
ATOM 1143 O O . ARG A 1 141 ? 16.356 -10.606 -17.736 1.00 94.50 141 ARG A O 1
ATOM 1150 N N . ILE A 1 142 ? 16.217 -8.541 -18.610 1.00 92.25 142 ILE A N 1
ATOM 1151 C CA . ILE A 1 142 ? 15.912 -7.860 -17.341 1.00 92.25 142 ILE A CA 1
ATOM 1152 C C . ILE A 1 142 ? 14.416 -7.931 -17.024 1.00 92.25 142 ILE A C 1
ATOM 1154 O O . ILE A 1 142 ? 14.060 -8.198 -15.883 1.00 92.25 142 ILE A O 1
ATOM 1158 N N . TYR A 1 143 ? 13.564 -7.684 -18.022 1.00 90.75 143 TYR A N 1
ATOM 1159 C CA . TYR A 1 143 ? 12.120 -7.507 -17.830 1.00 90.75 143 TYR A CA 1
ATOM 1160 C C . TYR A 1 143 ? 11.282 -8.669 -18.379 1.00 90.75 143 TYR A C 1
ATOM 1162 O O . TYR A 1 143 ? 10.097 -8.755 -18.088 1.00 90.75 143 TYR A O 1
ATOM 1170 N N . GLY A 1 144 ? 11.880 -9.590 -19.141 1.00 91.31 144 GLY A N 1
ATOM 1171 C CA . GLY A 1 144 ? 11.139 -10.660 -19.806 1.00 91.31 144 GLY A CA 1
ATOM 1172 C C . GLY A 1 144 ? 10.356 -10.160 -21.030 1.00 91.31 144 GLY A C 1
ATOM 1173 O O . GLY A 1 144 ? 10.816 -9.241 -21.722 1.00 91.31 144 GLY A O 1
ATOM 1174 N N . PRO A 1 145 ? 9.219 -10.801 -21.360 1.00 87.50 145 PRO A N 1
ATOM 1175 C CA . PRO A 1 145 ? 8.258 -10.285 -22.333 1.00 87.50 145 PRO A CA 1
ATOM 1176 C C . PRO A 1 145 ? 7.697 -8.931 -21.880 1.00 87.50 145 PRO A C 1
ATOM 1178 O O . PRO A 1 145 ? 7.343 -8.773 -20.717 1.00 87.50 145 PRO A O 1
ATOM 1181 N N . THR A 1 146 ? 7.615 -7.964 -22.794 1.00 84.12 146 THR A N 1
ATOM 1182 C CA . THR A 1 146 ? 7.092 -6.627 -22.484 1.00 84.12 146 THR A CA 1
ATOM 1183 C C . THR A 1 146 ? 5.581 -6.690 -22.244 1.00 84.12 146 THR A C 1
ATOM 1185 O O . THR A 1 146 ? 4.852 -7.262 -23.050 1.00 84.12 146 THR A O 1
ATOM 1188 N N . ASP A 1 147 ? 5.112 -6.090 -21.149 1.00 84.56 147 ASP A N 1
ATOM 1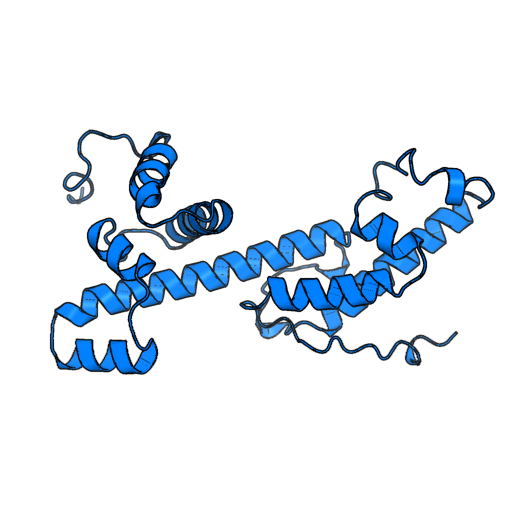189 C CA . ASP A 1 147 ? 3.680 -5.943 -20.863 1.00 84.56 147 ASP A CA 1
ATOM 1190 C C . ASP A 1 147 ? 3.014 -5.049 -21.926 1.00 84.56 147 ASP A C 1
ATOM 1192 O O . ASP A 1 147 ? 3.569 -4.011 -22.304 1.00 84.56 147 ASP A O 1
ATOM 1196 N N . TRP A 1 148 ? 1.812 -5.414 -22.385 1.00 81.56 148 TRP A N 1
ATOM 1197 C CA . TRP A 1 148 ? 1.068 -4.661 -23.403 1.00 81.56 148 TRP A CA 1
ATOM 1198 C C . TRP A 1 148 ? 0.888 -3.183 -23.024 1.00 81.56 148 TRP A C 1
ATOM 1200 O O . TRP A 1 148 ? 0.916 -2.309 -23.892 1.00 81.56 148 TRP A O 1
ATOM 1210 N N . LYS A 1 149 ? 0.777 -2.863 -21.725 1.00 81.44 149 LYS A N 1
ATOM 1211 C CA . LYS A 1 149 ? 0.695 -1.477 -21.239 1.00 81.44 149 LYS A CA 1
ATOM 1212 C C . LYS A 1 149 ? 1.961 -0.707 -21.580 1.00 81.44 149 LYS A C 1
ATOM 1214 O O . LYS A 1 149 ? 1.883 0.445 -21.991 1.00 81.44 149 LYS A O 1
ATOM 1219 N N . ILE A 1 150 ? 3.127 -1.326 -21.423 1.00 86.69 150 ILE A N 1
ATOM 1220 C CA . ILE A 1 150 ? 4.413 -0.697 -21.733 1.00 86.69 150 ILE A CA 1
ATOM 1221 C C . ILE A 1 150 ? 4.595 -0.559 -23.241 1.00 86.69 150 ILE A C 1
ATOM 1223 O O . ILE A 1 150 ? 5.055 0.489 -23.691 1.00 86.69 150 ILE A O 1
ATOM 1227 N N . GLU A 1 151 ? 4.177 -1.554 -24.025 1.00 83.81 151 GLU A N 1
ATOM 1228 C CA . GLU A 1 151 ? 4.171 -1.454 -25.490 1.00 83.81 151 GLU A CA 1
ATOM 1229 C C . GLU A 1 151 ? 3.284 -0.310 -25.986 1.00 83.81 151 GLU A C 1
ATOM 1231 O O . GLU A 1 151 ? 3.673 0.444 -26.877 1.00 83.81 151 GLU A O 1
ATOM 1236 N N . TYR A 1 152 ? 2.119 -0.137 -25.367 1.00 78.44 152 TYR A N 1
ATOM 1237 C CA . TYR A 1 152 ? 1.195 0.932 -25.706 1.00 78.44 152 TYR A CA 1
ATOM 1238 C C . TYR A 1 152 ? 1.729 2.313 -25.295 1.00 78.44 152 TYR A C 1
ATOM 1240 O O . TYR A 1 152 ? 1.708 3.263 -26.081 1.00 78.44 152 TYR A O 1
ATOM 1248 N N . LEU A 1 153 ? 2.273 2.440 -24.080 1.00 82.44 153 LEU A N 1
ATOM 1249 C CA . LEU A 1 153 ? 2.845 3.701 -23.595 1.00 82.44 153 LEU A CA 1
ATOM 1250 C C . LEU A 1 153 ? 4.084 4.143 -24.380 1.00 82.44 153 LEU A C 1
ATOM 1252 O O . LEU A 1 153 ? 4.309 5.343 -24.510 1.00 82.44 153 LEU A O 1
ATOM 1256 N N . ASP A 1 154 ? 4.848 3.202 -24.931 1.00 83.44 154 ASP A N 1
ATOM 1257 C CA . ASP A 1 154 ? 6.005 3.446 -25.808 1.00 83.44 154 ASP A CA 1
ATOM 1258 C C . ASP A 1 154 ? 5.596 4.135 -27.124 1.00 83.44 154 ASP A C 1
ATOM 1260 O O . ASP A 1 154 ? 6.378 4.884 -27.703 1.00 83.44 154 ASP A O 1
ATOM 1264 N N . ILE A 1 155 ? 4.346 3.962 -27.566 1.00 79.12 155 ILE A N 1
ATOM 1265 C CA . ILE A 1 155 ? 3.791 4.670 -28.731 1.00 79.12 155 ILE A CA 1
ATOM 1266 C C . ILE A 1 155 ? 3.314 6.079 -28.350 1.00 79.12 155 ILE A C 1
ATOM 1268 O O . ILE A 1 155 ? 3.447 7.017 -29.134 1.00 79.12 155 ILE A O 1
ATOM 1272 N N . LEU A 1 156 ? 2.734 6.233 -27.158 1.00 75.62 156 LEU A N 1
ATOM 1273 C CA . LEU A 1 156 ? 2.046 7.464 -26.758 1.00 75.62 156 LEU A CA 1
ATOM 1274 C C . LEU A 1 156 ? 2.937 8.506 -26.084 1.00 75.62 156 LEU A C 1
ATOM 1276 O O . LEU A 1 156 ? 2.602 9.693 -26.080 1.00 75.62 156 LEU A O 1
ATOM 1280 N N . ILE A 1 157 ? 4.020 8.077 -25.441 1.00 79.25 157 ILE A N 1
ATOM 1281 C CA . ILE A 1 157 ? 4.799 8.917 -24.536 1.00 79.25 157 ILE A CA 1
ATOM 1282 C C . ILE A 1 157 ? 6.282 8.778 -24.860 1.00 79.25 157 ILE A C 1
ATOM 1284 O O . ILE A 1 157 ? 6.802 7.675 -24.963 1.00 79.25 157 ILE A O 1
ATOM 1288 N N . ASP A 1 158 ? 6.993 9.905 -24.917 1.00 82.50 158 ASP A N 1
ATOM 1289 C CA . ASP A 1 158 ? 8.452 9.910 -24.819 1.00 82.50 158 ASP A CA 1
ATOM 1290 C C . ASP A 1 158 ? 8.861 9.856 -23.332 1.00 82.50 158 ASP A C 1
ATOM 1292 O O . ASP A 1 158 ? 8.774 10.873 -22.625 1.00 82.50 158 ASP A O 1
ATOM 1296 N N . PRO A 1 159 ? 9.314 8.698 -22.814 1.00 85.88 159 PRO A N 1
ATOM 1297 C CA . PRO A 1 159 ? 9.592 8.538 -21.392 1.00 85.88 159 PRO A CA 1
ATOM 1298 C C . PRO A 1 159 ? 10.845 9.297 -20.937 1.00 85.88 159 PRO A C 1
ATOM 1300 O O . PRO A 1 159 ? 11.078 9.412 -19.732 1.00 85.88 159 PRO A O 1
ATOM 1303 N N . PHE A 1 160 ? 11.661 9.818 -21.860 1.00 87.12 160 PHE A N 1
ATOM 1304 C CA . PHE A 1 160 ? 12.822 10.650 -21.533 1.00 87.12 160 PHE A CA 1
ATOM 1305 C C . PHE A 1 160 ? 12.447 12.115 -21.305 1.00 87.12 160 PHE A C 1
ATOM 1307 O O . PHE A 1 160 ? 13.203 12.832 -20.652 1.00 87.12 160 PHE A O 1
ATOM 1314 N N . LYS A 1 161 ? 11.277 12.548 -21.789 1.00 85.44 161 LYS A N 1
ATOM 1315 C CA . LYS A 1 161 ? 10.766 13.918 -21.615 1.00 85.44 161 LYS A CA 1
ATOM 1316 C C . LYS A 1 161 ? 9.754 14.064 -20.482 1.00 85.44 161 LYS A C 1
ATOM 1318 O O . LYS A 1 161 ? 9.484 15.179 -20.038 1.00 85.44 161 LYS A O 1
ATOM 1323 N N . VAL A 1 162 ? 9.177 12.964 -20.002 1.00 82.81 162 VAL A N 1
ATOM 1324 C CA . VAL A 1 162 ? 8.215 12.993 -18.894 1.00 82.81 162 VAL A CA 1
ATOM 1325 C C . VAL A 1 162 ? 8.939 12.914 -17.553 1.00 82.81 162 VAL A C 1
ATOM 1327 O O . VAL A 1 162 ? 9.783 12.048 -17.327 1.00 82.81 162 VAL A O 1
ATOM 1330 N N . SER A 1 163 ? 8.581 13.811 -16.630 1.00 87.06 163 SER A N 1
ATOM 1331 C CA . SER A 1 163 ? 9.079 13.731 -15.259 1.00 87.06 163 SER A CA 1
ATOM 1332 C C . SER A 1 163 ? 8.471 12.538 -14.528 1.00 87.06 163 SER A C 1
ATOM 1334 O O . SER A 1 163 ? 7.287 12.230 -14.674 1.00 87.06 163 SER A O 1
ATOM 1336 N N . GLU A 1 164 ? 9.265 11.899 -13.675 1.00 86.19 164 GLU A N 1
ATOM 1337 C CA . GLU A 1 164 ? 8.847 10.721 -12.913 1.00 86.19 164 GLU A CA 1
ATOM 1338 C C . GLU A 1 164 ? 7.572 10.971 -12.099 1.00 86.19 164 GLU A C 1
ATOM 1340 O O . GLU A 1 164 ? 6.629 10.186 -12.159 1.00 86.19 164 GLU A O 1
ATOM 1345 N N . LYS A 1 165 ? 7.474 12.134 -11.445 1.00 84.62 165 LYS A N 1
ATOM 1346 C CA . LYS A 1 165 ? 6.271 12.550 -10.710 1.00 84.62 165 LYS A CA 1
ATOM 1347 C C . LYS A 1 165 ? 5.012 12.563 -11.589 1.00 84.62 165 LYS A C 1
ATOM 1349 O O . LYS A 1 165 ? 3.956 12.114 -11.145 1.00 84.62 165 LYS A O 1
ATOM 1354 N N . LYS A 1 166 ? 5.102 13.088 -12.818 1.00 84.06 166 LYS A N 1
ATOM 1355 C CA . LYS A 1 166 ? 3.964 13.136 -13.755 1.00 84.06 166 LYS A CA 1
ATOM 1356 C C . LYS A 1 166 ? 3.600 11.736 -14.242 1.00 84.06 166 LYS A C 1
ATOM 1358 O O . LYS A 1 166 ? 2.417 11.406 -14.274 1.00 84.06 166 LYS A O 1
ATOM 1363 N N . PHE A 1 167 ? 4.601 10.913 -14.552 1.00 86.38 167 PHE A N 1
ATOM 1364 C CA . PHE A 1 167 ? 4.379 9.529 -14.960 1.00 86.38 167 PHE A CA 1
ATOM 1365 C C . PHE A 1 167 ? 3.696 8.713 -13.859 1.00 86.38 167 PHE A C 1
ATOM 1367 O O . PHE A 1 167 ? 2.692 8.072 -14.130 1.00 86.38 167 PHE A O 1
ATOM 1374 N N . ILE A 1 168 ? 4.170 8.794 -12.611 1.00 85.12 168 ILE A N 1
ATOM 1375 C CA . ILE A 1 168 ? 3.566 8.094 -11.466 1.00 85.12 168 ILE A CA 1
ATOM 1376 C C . ILE A 1 168 ? 2.105 8.515 -11.274 1.00 85.12 168 ILE A C 1
ATOM 1378 O O . ILE A 1 168 ? 1.241 7.660 -11.098 1.00 85.12 168 ILE A O 1
ATOM 1382 N N . LYS A 1 169 ? 1.803 9.823 -11.340 1.00 83.75 169 LYS A N 1
ATOM 1383 C CA . LYS A 1 169 ? 0.418 10.320 -11.235 1.00 83.75 169 LYS A CA 1
ATOM 1384 C C . LYS A 1 169 ? -0.470 9.683 -12.306 1.00 83.75 169 LYS A C 1
ATOM 1386 O O . LYS A 1 169 ? -1.558 9.209 -11.996 1.00 83.75 169 LYS A O 1
ATOM 1391 N N . PHE A 1 170 ? 0.002 9.654 -13.549 1.00 81.06 170 PHE A N 1
ATOM 1392 C CA . PHE A 1 170 ? -0.718 9.037 -14.657 1.00 81.06 170 PHE A CA 1
ATOM 1393 C C . PHE A 1 170 ? -0.865 7.516 -14.488 1.00 81.06 170 PHE A C 1
ATOM 1395 O O . PHE A 1 170 ? -1.966 6.989 -14.634 1.00 81.06 170 PHE A O 1
ATOM 1402 N N . TRP A 1 171 ? 0.210 6.823 -14.112 1.00 82.81 171 TRP A N 1
ATOM 1403 C CA . TRP A 1 171 ? 0.208 5.382 -13.872 1.00 82.81 171 TRP A CA 1
ATOM 1404 C C . TRP A 1 171 ? -0.806 4.985 -12.798 1.00 82.81 171 TRP A C 1
ATOM 1406 O O . TRP A 1 171 ? -1.569 4.043 -12.984 1.00 82.81 171 TRP A O 1
ATOM 1416 N N . ASN A 1 172 ? -0.877 5.745 -11.705 1.00 78.75 172 ASN A N 1
ATOM 1417 C CA . ASN A 1 172 ? -1.840 5.493 -10.637 1.00 78.75 172 ASN A CA 1
ATOM 1418 C C . ASN A 1 172 ? -3.288 5.644 -11.121 1.00 78.75 172 ASN A C 1
ATOM 1420 O O . ASN A 1 172 ? -4.124 4.820 -10.768 1.00 78.75 172 ASN A O 1
ATOM 1424 N N . ILE A 1 173 ? -3.573 6.628 -11.983 1.00 77.88 173 ILE A N 1
ATOM 1425 C CA . ILE A 1 173 ? -4.898 6.779 -12.608 1.00 77.88 173 ILE A CA 1
ATOM 1426 C C . ILE A 1 173 ? -5.218 5.573 -13.499 1.00 77.88 173 ILE A C 1
ATOM 1428 O O . ILE A 1 173 ? -6.357 5.106 -13.503 1.00 77.88 173 ILE A O 1
ATOM 1432 N N . LEU A 1 174 ? -4.237 5.070 -14.258 1.00 73.25 174 LEU A N 1
ATOM 1433 C CA . LEU A 1 174 ? -4.430 3.874 -15.079 1.00 73.25 174 LEU A CA 1
ATOM 1434 C C . LEU A 1 174 ? -4.711 2.632 -14.229 1.00 73.25 174 LEU A C 1
ATOM 1436 O O . LEU A 1 174 ? -5.630 1.876 -14.543 1.00 73.25 174 LEU A O 1
ATOM 1440 N N . ALA A 1 175 ? -3.940 2.447 -13.157 1.00 73.12 175 ALA A N 1
ATOM 1441 C CA . ALA A 1 175 ? -4.070 1.319 -12.243 1.00 73.12 175 ALA A CA 1
ATOM 1442 C C . ALA A 1 175 ? -5.412 1.331 -11.495 1.00 73.12 175 ALA A C 1
ATOM 1444 O O . ALA A 1 175 ? -6.053 0.294 -11.378 1.00 73.12 175 ALA A O 1
ATOM 1445 N N . GLU A 1 176 ? -5.873 2.495 -11.033 1.00 69.38 176 GLU A N 1
ATOM 1446 C CA . GLU A 1 176 ? -7.143 2.627 -10.300 1.00 69.38 176 GLU A CA 1
ATOM 1447 C C . GLU A 1 176 ? -8.368 2.373 -11.174 1.00 69.38 176 GLU A C 1
ATOM 1449 O O . GLU A 1 176 ? -9.393 1.896 -10.693 1.00 69.38 176 GLU A O 1
ATOM 1454 N N . LYS A 1 177 ? -8.275 2.685 -12.466 1.00 66.19 177 LYS A N 1
ATOM 1455 C CA . LYS A 1 177 ? -9.404 2.553 -13.383 1.00 66.19 177 LYS A CA 1
ATOM 1456 C C . LYS A 1 177 ? -9.508 1.176 -14.042 1.00 66.19 177 LYS A C 1
ATOM 1458 O O . LYS A 1 177 ? -10.436 1.001 -14.826 1.00 66.19 177 LYS A O 1
ATOM 1463 N N . ASN A 1 178 ? -8.585 0.241 -13.761 1.00 62.06 178 ASN A N 1
ATOM 1464 C CA . ASN A 1 178 ? -8.488 -1.063 -14.440 1.00 62.06 178 ASN A CA 1
ATOM 1465 C C . ASN A 1 178 ? -8.728 -0.931 -15.951 1.00 62.06 178 ASN A C 1
ATOM 1467 O O . ASN A 1 178 ? -9.530 -1.653 -16.536 1.00 62.06 178 ASN A O 1
ATOM 1471 N N . LEU A 1 179 ? -8.107 0.078 -16.570 1.00 59.47 179 LEU A N 1
ATOM 1472 C CA . LEU A 1 179 ? -8.425 0.405 -17.954 1.00 59.47 179 LEU A CA 1
ATOM 1473 C C . LEU A 1 179 ? -7.909 -0.710 -18.850 1.00 59.47 179 LEU A C 1
ATOM 1475 O O . LEU A 1 179 ? -6.698 -0.902 -18.972 1.00 59.47 179 LEU A O 1
ATOM 1479 N N . ASP A 1 180 ? -8.848 -1.399 -19.488 1.00 56.19 180 ASP A N 1
ATOM 1480 C CA . ASP A 1 180 ? -8.563 -2.256 -20.627 1.00 56.19 180 ASP A CA 1
ATOM 1481 C C . ASP A 1 180 ? -7.860 -1.452 -21.723 1.00 56.19 180 ASP A C 1
ATOM 1483 O O . ASP A 1 180 ? -8.043 -0.235 -21.848 1.00 56.19 180 ASP A O 1
ATOM 1487 N N . GLU A 1 181 ? -7.099 -2.153 -22.561 1.00 56.53 181 GLU A N 1
ATOM 1488 C CA . GLU A 1 181 ? -6.338 -1.614 -23.697 1.00 56.53 181 GLU A CA 1
ATOM 1489 C C . GLU A 1 181 ? -7.134 -0.601 -24.540 1.00 56.53 181 GLU A C 1
ATOM 1491 O O . GLU A 1 181 ? -6.607 0.417 -24.987 1.00 56.53 181 GLU A O 1
ATOM 1496 N N . LYS A 1 182 ? -8.450 -0.815 -24.659 1.00 55.56 182 LYS A N 1
ATOM 1497 C CA . LYS A 1 182 ? -9.384 0.026 -25.421 1.00 55.56 182 LYS A CA 1
ATOM 1498 C C . LYS A 1 182 ? -9.716 1.377 -24.768 1.00 55.56 182 LYS A C 1
ATOM 1500 O O . LYS A 1 182 ? -10.155 2.286 -25.467 1.00 55.56 182 LYS A O 1
ATOM 1505 N N . LEU A 1 183 ? -9.540 1.526 -23.454 1.00 52.06 183 LEU A N 1
ATOM 1506 C CA . LEU A 1 183 ? -9.959 2.707 -22.679 1.00 52.06 183 LEU A CA 1
ATOM 1507 C C . LEU A 1 183 ? -8.793 3.624 -22.272 1.00 52.06 183 LEU A C 1
ATOM 1509 O O . LEU A 1 183 ? -9.015 4.774 -21.873 1.00 52.06 183 LEU A O 1
ATOM 1513 N N . VAL A 1 184 ? -7.550 3.148 -22.401 1.00 55.88 184 VAL A N 1
ATOM 1514 C CA . VAL A 1 184 ? -6.329 3.942 -22.182 1.00 55.88 184 VAL A CA 1
ATOM 1515 C C . VAL A 1 184 ? -6.290 5.229 -23.030 1.00 55.88 184 VAL A C 1
ATOM 1517 O O . VAL A 1 184 ? -5.993 6.277 -22.443 1.00 55.88 184 VAL A O 1
ATOM 1520 N N . PRO A 1 185 ? -6.659 5.234 -24.336 1.00 55.00 185 PRO A N 1
ATOM 1521 C CA . PRO A 1 185 ? -6.674 6.473 -25.116 1.00 55.00 185 PRO A CA 1
ATOM 1522 C C . PRO A 1 185 ? -7.600 7.534 -24.503 1.00 55.00 185 PRO A C 1
ATOM 1524 O O . PRO A 1 185 ? -7.200 8.682 -24.328 1.00 55.00 185 PRO A O 1
ATOM 1527 N N . THR A 1 186 ? -8.801 7.148 -24.063 1.00 51.06 186 THR A N 1
ATOM 1528 C CA . THR A 1 186 ? -9.791 8.071 -23.483 1.00 51.06 186 THR A CA 1
ATOM 1529 C C . THR A 1 186 ? -9.377 8.600 -22.107 1.00 51.06 186 THR A C 1
ATOM 1531 O O . THR A 1 186 ? -9.692 9.736 -21.747 1.00 51.06 186 THR A O 1
ATOM 1534 N N . ALA A 1 187 ? -8.676 7.797 -21.303 1.00 50.91 187 ALA A N 1
ATOM 1535 C CA . ALA A 1 187 ? -8.188 8.219 -19.992 1.00 50.91 187 ALA A CA 1
ATOM 1536 C C . ALA A 1 187 ? -6.995 9.178 -20.092 1.00 50.91 187 ALA A C 1
ATOM 1538 O O . ALA A 1 187 ? -6.957 10.169 -19.357 1.00 50.91 187 ALA A O 1
ATOM 1539 N N . PHE A 1 188 ? -6.073 8.924 -21.027 1.00 52.50 188 PHE A N 1
ATOM 1540 C CA . PHE A 1 188 ? -4.979 9.837 -21.354 1.00 52.50 188 PHE A CA 1
ATOM 1541 C C . PHE A 1 188 ? -5.542 11.182 -21.812 1.00 52.50 188 PHE A C 1
ATOM 1543 O O . PHE A 1 188 ? -5.275 12.221 -21.213 1.00 52.50 188 PHE A O 1
ATOM 1550 N N . GLU A 1 189 ? -6.461 11.138 -22.765 1.00 49.00 189 GLU A N 1
ATOM 1551 C CA . GLU A 1 189 ? -7.171 12.293 -23.286 1.00 49.00 189 GLU A CA 1
ATOM 1552 C C . GLU A 1 189 ? -8.037 13.073 -22.264 1.00 49.00 189 GLU A C 1
ATOM 1554 O O . GLU A 1 189 ? -8.300 14.259 -22.470 1.00 49.00 189 GLU A O 1
ATOM 1559 N N . LYS A 1 190 ? -8.523 12.437 -21.188 1.00 45.06 190 LYS A N 1
ATOM 1560 C CA . LYS A 1 190 ? -9.245 13.113 -20.087 1.00 45.06 190 LYS A CA 1
ATOM 1561 C C . LYS A 1 190 ? -8.295 13.687 -19.036 1.00 45.06 190 LYS A C 1
ATOM 1563 O O . LYS A 1 190 ? -8.558 14.761 -18.504 1.00 45.06 190 LYS A O 1
ATOM 1568 N N . SER A 1 191 ? -7.166 13.023 -18.767 1.00 50.38 191 SER A N 1
ATOM 1569 C CA . SER A 1 191 ? -6.072 13.616 -17.976 1.00 50.38 191 SER A CA 1
ATOM 1570 C C . SER A 1 191 ? -5.437 14.825 -18.684 1.00 50.38 191 SER A C 1
ATOM 1572 O O . SER A 1 191 ? -4.851 15.698 -18.049 1.00 50.38 191 SER A O 1
ATOM 1574 N N . GLN A 1 192 ? -5.647 14.909 -19.999 1.00 45.03 192 GLN A N 1
ATOM 1575 C CA . GLN A 1 192 ? -5.290 16.015 -20.875 1.00 45.03 192 GLN A CA 1
ATOM 1576 C C . GLN A 1 192 ? -6.184 17.267 -20.763 1.00 45.03 192 GLN A C 1
ATOM 1578 O O . GLN A 1 192 ? -5.935 18.247 -21.457 1.00 45.03 192 GLN A O 1
ATOM 1583 N N . CYS A 1 193 ? -7.136 17.347 -19.825 1.00 39.88 193 CYS A N 1
ATOM 1584 C CA . CYS A 1 193 ? -7.716 18.654 -19.466 1.00 39.88 193 CYS A CA 1
ATOM 1585 C C . CYS A 1 193 ? -6.749 19.570 -18.671 1.00 39.88 193 CYS A C 1
ATOM 1587 O O . CYS A 1 193 ? -7.073 20.729 -18.450 1.00 39.88 193 CYS A O 1
ATOM 1589 N N . GLU A 1 194 ? -5.531 19.104 -18.349 1.00 45.00 194 GLU A N 1
ATOM 1590 C CA . GLU A 1 194 ? -4.344 19.935 -18.031 1.00 45.00 194 GLU A CA 1
ATOM 1591 C C . GLU A 1 194 ? -3.196 19.770 -19.058 1.00 45.00 194 GLU A C 1
ATOM 1593 O O . GLU A 1 194 ? -2.076 20.231 -18.855 1.00 45.00 194 GLU A O 1
ATOM 1598 N N . PHE A 1 195 ? -3.460 19.127 -20.194 1.00 44.31 195 PHE A N 1
ATOM 1599 C CA . PHE A 1 195 ? -2.529 18.968 -21.315 1.00 44.31 195 PHE A CA 1
ATOM 1600 C C . PHE A 1 195 ? -3.345 19.009 -22.608 1.00 44.31 195 PHE A C 1
ATOM 1602 O O . PHE A 1 195 ? -3.662 17.971 -23.175 1.00 44.31 195 PHE A O 1
ATOM 1609 N N . SER A 1 196 ? -3.790 20.198 -23.021 1.00 33.09 196 SER A N 1
ATOM 1610 C CA . SER A 1 196 ? -4.890 20.293 -23.982 1.00 33.09 196 SER A CA 1
ATOM 1611 C C . SER A 1 196 ? -4.584 19.665 -25.347 1.00 33.09 196 SER A C 1
ATOM 1613 O O . SER A 1 196 ? -3.524 19.834 -25.962 1.00 33.09 196 SER A O 1
ATOM 1615 N N . ARG A 1 197 ? -5.600 18.946 -25.829 1.00 39.91 197 ARG A N 1
ATOM 1616 C CA . ARG A 1 197 ? -5.715 18.404 -27.175 1.00 39.91 197 ARG A CA 1
ATOM 1617 C C . ARG A 1 197 ? -5.791 19.527 -28.205 1.00 39.91 197 ARG A C 1
ATOM 1619 O O . ARG A 1 197 ? -6.878 20.048 -28.433 1.00 39.91 197 ARG A O 1
ATOM 1626 N N . THR A 1 198 ? -4.678 19.881 -28.850 1.00 37.50 198 THR A N 1
ATOM 1627 C CA . THR A 1 198 ? -4.687 20.366 -30.259 1.00 37.50 198 THR A CA 1
ATOM 1628 C C . THR A 1 198 ? -3.315 20.466 -30.943 1.00 37.50 198 THR A C 1
ATOM 1630 O O . THR A 1 198 ? -3.228 20.998 -32.040 1.00 37.50 198 THR A O 1
ATOM 1633 N N . ASN A 1 199 ? -2.229 19.931 -30.368 1.00 40.75 199 ASN A N 1
ATOM 1634 C CA . ASN A 1 199 ? -0.914 19.849 -31.044 1.00 40.75 199 ASN A CA 1
ATOM 1635 C C . ASN A 1 199 ? -0.122 18.576 -30.653 1.00 40.75 199 ASN A C 1
ATOM 1637 O O . ASN A 1 199 ? 1.107 18.582 -30.551 1.00 40.75 199 ASN A O 1
ATOM 1641 N N . CYS A 1 200 ? -0.854 17.485 -30.399 1.00 43.16 200 CYS A N 1
ATOM 1642 C CA . CYS A 1 200 ? -0.522 16.379 -29.487 1.00 43.16 200 CYS A CA 1
ATOM 1643 C C . CYS A 1 200 ? 0.703 15.492 -29.769 1.00 43.16 200 CYS A C 1
ATOM 1645 O O . CYS A 1 200 ? 0.903 14.549 -29.014 1.00 43.16 200 CYS A O 1
ATOM 1647 N N . LEU A 1 201 ? 1.557 15.775 -30.754 1.00 35.44 201 LEU A N 1
ATOM 1648 C CA . LEU A 1 201 ? 2.788 14.993 -30.963 1.00 35.44 201 LEU A CA 1
ATOM 1649 C C . LEU A 1 201 ? 4.052 15.817 -31.261 1.00 35.44 201 LEU A C 1
ATOM 1651 O O . LEU A 1 201 ? 5.131 15.237 -31.272 1.00 35.44 201 LEU A O 1
ATOM 1655 N N . TYR A 1 202 ? 3.982 17.144 -31.449 1.00 32.94 202 TYR A N 1
ATOM 1656 C CA . TYR A 1 202 ? 5.132 17.865 -32.032 1.00 32.94 202 TYR A CA 1
ATOM 1657 C C . TYR A 1 202 ? 5.510 19.238 -31.453 1.00 32.94 202 TYR A C 1
ATOM 1659 O O . TYR A 1 202 ? 6.535 19.775 -31.861 1.00 32.94 202 TYR A O 1
ATOM 1667 N N . ARG A 1 203 ? 4.781 19.819 -30.485 1.00 33.66 203 ARG A N 1
ATOM 1668 C CA . ARG A 1 203 ? 5.134 21.161 -29.952 1.00 33.66 203 ARG A CA 1
ATOM 1669 C C . ARG A 1 203 ? 5.894 21.210 -28.625 1.00 33.66 203 ARG A C 1
ATOM 1671 O O . ARG A 1 203 ? 6.410 22.266 -28.290 1.00 33.66 203 ARG A O 1
ATOM 1678 N N . ILE A 1 204 ? 6.070 20.097 -27.909 1.00 40.66 204 ILE A N 1
ATOM 1679 C CA . ILE A 1 204 ? 6.959 20.034 -26.721 1.00 40.66 204 ILE A CA 1
ATOM 1680 C C . ILE A 1 204 ? 8.392 19.650 -27.150 1.00 40.66 204 ILE A C 1
ATOM 1682 O O . ILE A 1 204 ? 9.065 18.826 -26.531 1.00 40.66 204 ILE A O 1
ATOM 1686 N N . LEU A 1 205 ? 8.820 20.172 -28.299 1.00 37.88 205 LEU A N 1
ATOM 1687 C CA . LEU A 1 205 ? 10.034 19.766 -29.004 1.00 37.88 205 LEU A CA 1
ATOM 1688 C C . LEU A 1 205 ? 10.803 20.956 -29.590 1.00 37.88 205 LEU A C 1
ATOM 1690 O O . LEU A 1 205 ? 11.467 20.801 -30.608 1.00 37.88 205 LEU A O 1
ATOM 1694 N N . GLN A 1 206 ? 10.770 22.126 -28.948 1.00 29.80 206 GLN A N 1
ATOM 1695 C CA . GLN A 1 206 ? 11.797 23.140 -29.196 1.00 29.80 206 GLN A CA 1
ATOM 1696 C C . GLN A 1 206 ? 12.303 23.761 -27.888 1.00 29.80 206 GLN A C 1
ATOM 1698 O O . GLN A 1 206 ? 11.494 24.006 -26.990 1.00 29.80 206 GLN A O 1
ATOM 1703 N N . PRO A 1 207 ? 13.629 23.952 -27.755 1.00 39.44 207 PRO A N 1
ATOM 1704 C CA . PRO A 1 207 ? 14.209 24.710 -26.658 1.00 39.44 207 PRO A CA 1
ATOM 1705 C C . PRO A 1 207 ? 13.894 26.199 -26.860 1.00 39.44 207 PRO A C 1
ATOM 1707 O O . PRO A 1 207 ? 13.772 26.648 -28.002 1.00 39.44 207 PRO A O 1
ATOM 1710 N N . CYS A 1 208 ? 13.770 26.949 -25.764 1.00 36.75 208 CYS A N 1
ATOM 1711 C CA . CYS A 1 208 ? 14.101 28.371 -25.827 1.00 36.75 208 CYS A CA 1
ATOM 1712 C C . CYS A 1 208 ? 15.611 28.510 -26.031 1.00 36.75 208 CYS A C 1
ATOM 1714 O O . CYS A 1 208 ? 16.348 27.717 -25.395 1.00 36.75 208 CYS A O 1
#

Sequence (208 aa):
MKPSEYKSYLPIRLEGGNFAEWKFELDRWVFSQPPICRHIALGLINWEGVDSSVQPYYANVDKKKFEQLSFKAEELMIDVALENMNPDKFKINDLRVMSFGSLLAALSQECKKRIGSMYLTELKSRVTSKVSPKKGARHRRIYGPTDWKIEYLDILIDPFKVSEKKFIKFWNILAEKNLDEKLVPTAFEKSQCEFSRTNCLYRILQPC

Radius of gyration: 22.72 Å; chains: 1; bounding box: 46×43×62 Å